Protein AF-A0A933RE25-F1 (afdb_monomer)

pLDDT: mean 85.26, std 15.25, range [35.28, 97.94]

Mean predicted aligned error: 6.4 Å

Radius of gyration: 16.5 Å; Cα contacts (8 Å, |Δi|>4): 487; chains: 1; bounding box: 39×45×45 Å

Sequence (198 aa):
MFDWSRFFDDVRELGPPILESGVVPGPPAGPFERHRAYPLAVDRDGPRAAVLFAALDANPDLARGWWSVAVRFTREDGRWRDGDEEDGFTTQRPFERPAVPENSRHTWVDWHTNGGFGDYGTDEPRYRHMVFGIATAGTERLVVTDETGRERDLAITPWCGAYVATVEGAFSRLTGHGPDGRLLGSFVCLDGAHEPRG

Foldseek 3Di:
DADQVLQVVQCQVPVFVCAVVVAFDAQDDDDDDANHWHWQHWADDPQKIKTKTWGACRPVVVPGAIKIKMWMWGQDPNTTDTDDIDIDDADNCQQAAAQAADCDPAGFFNDWDWDWDFDPDDDDAGIWTKIKGATHPFFDWKWKAAPVRDIDTWDQRVGRRITIDTHTHQKMKIWTAGPVRDTSDMDMHGNDDPPPPD

Solvent-accessible surface area (backbone atoms only — not comparable to full-atom values): 10943 Å² total; per-residue (Å²): 136,57,48,60,66,57,22,50,52,40,44,68,66,50,44,44,62,31,62,73,70,67,50,62,72,73,78,80,75,75,87,86,56,66,37,41,57,42,70,45,16,43,31,78,58,88,57,37,27,28,40,26,21,40,25,43,36,58,52,54,91,83,49,72,49,40,23,34,41,34,36,33,30,40,56,53,97,90,38,68,39,83,63,62,71,40,72,46,86,47,57,94,51,74,69,46,43,38,79,58,45,83,75,37,96,43,83,46,32,23,41,73,53,78,36,66,63,75,69,89,65,93,83,67,90,55,31,44,39,30,44,35,36,30,29,15,72,64,38,67,44,41,36,39,29,35,63,88,65,55,72,43,79,50,52,60,30,85,67,24,20,16,29,29,38,68,38,62,40,60,29,37,31,46,34,36,19,27,85,88,64,46,81,72,50,72,49,75,50,61,63,75,74,76,74,79,84,123

Nearest PDB structures (foldseek):
  2jq5-assembly1_A  TM=6.820E-01  e=2.653E-01  Rhodopseudomonas palustris
  8uso-assembly1_B  TM=5.516E-01  e=4.064E-01  Homo sapiens
  5l5c-assembly1_A-2  TM=3.607E-01  e=2.798E-01  Mus musculus
  6m1u-assembly1_A  TM=5.663E-01  e=2.013E+00  Homo sapiens
  6qlf-assembly1_P  TM=2.750E-01  e=1.246E+00  Saccharomyces cerevisiae

Secondary structure (DSSP, 8-state):
---HHHHHHHHHHHHHHHHHHT-PPSPPPSPP-TT--EEEEEEEETTEEEEEEEEETSSTTT--SEEEEEEEEEEETTEEEEEEEEEEE--S-TTS--SS-SS-SSSSEEEEEEEEE----SSS---EEEEEEEE-TT--EEEEEETT--EEEPPPPTTT-EEEEEEESSEEEEEEE-TTS-EEEEEEEEPPP-----

Structure (mmCIF, N/CA/C/O backbone):
data_AF-A0A933RE25-F1
#
_entry.id   AF-A0A933RE25-F1
#
loop_
_atom_site.group_PDB
_atom_site.id
_atom_site.type_symbol
_atom_site.label_atom_id
_atom_site.label_alt_id
_atom_site.label_comp_id
_atom_site.label_asym_id
_atom_site.label_entity_id
_atom_site.label_seq_id
_atom_site.pdbx_PDB_ins_code
_atom_site.Cartn_x
_atom_site.Cartn_y
_atom_site.Cartn_z
_atom_site.occupancy
_atom_site.B_iso_or_equiv
_atom_site.auth_seq_id
_atom_site.auth_comp_id
_atom_site.auth_asym_id
_atom_site.auth_atom_id
_atom_site.pdbx_PDB_model_num
ATOM 1 N N . MET A 1 1 ? 18.789 7.962 -14.809 1.00 87.25 1 MET A N 1
ATOM 2 C CA . MET A 1 1 ? 17.719 8.732 -14.151 1.00 87.25 1 MET A CA 1
ATOM 3 C C . MET A 1 1 ? 16.424 7.953 -14.286 1.00 87.25 1 MET A C 1
ATOM 5 O O . MET A 1 1 ? 16.253 7.305 -15.314 1.00 87.25 1 MET A O 1
ATOM 9 N N . PHE A 1 2 ? 15.589 7.928 -13.252 1.00 92.94 2 PHE A N 1
ATOM 10 C CA . PHE A 1 2 ? 14.258 7.335 -13.334 1.00 92.94 2 PHE A CA 1
ATOM 11 C C . PHE A 1 2 ? 13.280 8.355 -13.927 1.00 92.94 2 PHE A C 1
ATOM 13 O O . PHE A 1 2 ? 13.301 9.517 -13.532 1.00 92.94 2 PHE A O 1
ATOM 20 N N . ASP A 1 3 ? 12.483 7.943 -14.910 1.00 96.06 3 ASP A N 1
ATOM 21 C CA . ASP A 1 3 ? 11.436 8.770 -15.503 1.00 96.06 3 ASP A CA 1
ATOM 22 C C . ASP A 1 3 ? 10.161 8.689 -14.656 1.00 96.06 3 ASP A C 1
ATOM 24 O O . ASP A 1 3 ? 9.371 7.749 -14.765 1.00 96.06 3 ASP A O 1
ATOM 28 N N . TRP A 1 4 ? 9.990 9.686 -13.789 1.00 94.69 4 TRP A N 1
ATOM 29 C CA . TRP A 1 4 ? 8.810 9.822 -12.941 1.00 94.69 4 TRP A CA 1
ATOM 30 C C . TRP A 1 4 ? 7.544 10.155 -13.731 1.00 94.69 4 TRP A C 1
ATOM 32 O O . TRP A 1 4 ? 6.463 9.752 -13.318 1.00 94.69 4 TRP A O 1
ATOM 42 N N . SER A 1 5 ? 7.652 10.826 -14.884 1.00 96.50 5 SER A N 1
ATOM 43 C CA . SER A 1 5 ? 6.476 11.144 -15.700 1.00 96.50 5 SER A CA 1
ATOM 44 C C . SER A 1 5 ? 5.811 9.863 -16.186 1.00 96.50 5 SER A C 1
ATOM 46 O O . SER A 1 5 ? 4.612 9.684 -15.994 1.00 96.50 5 SER A O 1
ATOM 48 N N . ARG A 1 6 ? 6.604 8.936 -16.735 1.00 97.00 6 ARG A N 1
ATOM 49 C CA . ARG A 1 6 ? 6.102 7.639 -17.208 1.00 97.00 6 ARG A CA 1
ATOM 50 C C . ARG A 1 6 ? 5.521 6.787 -16.077 1.00 97.00 6 ARG A C 1
ATOM 52 O O . ARG A 1 6 ? 4.521 6.107 -16.286 1.00 97.00 6 ARG A O 1
ATOM 59 N N . PHE A 1 7 ? 6.118 6.842 -14.887 1.00 97.06 7 PHE A N 1
ATOM 60 C CA . PHE A 1 7 ? 5.572 6.176 -13.706 1.00 97.06 7 PHE A CA 1
ATOM 61 C C . PHE A 1 7 ? 4.204 6.759 -13.320 1.00 97.06 7 PHE A C 1
ATOM 63 O O . PHE A 1 7 ? 3.256 6.007 -13.111 1.00 97.06 7 PHE A O 1
ATOM 70 N N . PHE A 1 8 ? 4.071 8.087 -13.269 1.00 97.19 8 PHE A N 1
ATOM 71 C CA . PHE A 1 8 ? 2.808 8.732 -12.907 1.00 97.19 8 PHE A CA 1
ATOM 72 C C . PHE A 1 8 ? 1.719 8.586 -13.976 1.00 97.19 8 PHE A C 1
ATOM 74 O O . PHE A 1 8 ? 0.539 8.559 -13.630 1.00 97.19 8 PHE A O 1
ATOM 81 N N . ASP A 1 9 ? 2.079 8.435 -15.250 1.00 97.94 9 ASP A N 1
ATOM 82 C CA . ASP A 1 9 ? 1.116 8.064 -16.290 1.00 97.94 9 ASP A CA 1
ATOM 83 C C . ASP A 1 9 ? 0.483 6.694 -15.987 1.00 97.94 9 ASP A C 1
ATOM 85 O O . ASP A 1 9 ? -0.743 6.573 -16.011 1.00 97.94 9 ASP A O 1
ATOM 89 N N . ASP A 1 10 ? 1.285 5.703 -15.576 1.00 97.69 10 ASP A N 1
ATOM 90 C CA . ASP A 1 10 ? 0.767 4.402 -15.130 1.00 97.69 10 ASP A CA 1
ATOM 91 C C . ASP A 1 10 ? -0.090 4.527 -13.864 1.00 97.69 10 ASP A C 1
ATOM 93 O O . ASP A 1 10 ? -1.141 3.898 -13.766 1.00 97.69 10 ASP A O 1
ATOM 97 N N . VAL A 1 11 ? 0.319 5.344 -12.887 1.00 97.75 11 VAL A N 1
ATOM 98 C CA . VAL A 1 11 ? -0.462 5.580 -11.657 1.00 97.75 11 VAL A CA 1
ATOM 99 C C . VAL A 1 11 ? -1.845 6.144 -11.981 1.00 97.75 11 VAL A C 1
ATOM 101 O O . VAL A 1 11 ? -2.842 5.688 -11.419 1.00 97.75 11 VAL A O 1
ATOM 104 N N . ARG A 1 12 ? -1.932 7.104 -12.907 1.00 97.50 12 ARG A N 1
ATOM 105 C CA . ARG A 1 12 ? -3.203 7.714 -13.329 1.00 97.50 12 ARG A CA 1
ATOM 106 C C . ARG A 1 12 ? -4.077 6.761 -14.129 1.00 97.50 12 ARG A C 1
ATOM 108 O O . ARG A 1 12 ? -5.300 6.841 -14.031 1.00 97.50 12 ARG A O 1
ATOM 115 N N . GLU A 1 13 ? -3.470 5.870 -14.903 1.00 97.25 13 GLU A N 1
ATOM 116 C CA . GLU A 1 13 ? -4.186 4.840 -15.653 1.00 97.25 13 GLU A CA 1
ATOM 117 C C . GLU A 1 13 ? -4.712 3.725 -14.731 1.00 97.25 13 GLU A C 1
ATOM 119 O O . GLU A 1 13 ? -5.877 3.333 -14.820 1.00 97.25 13 GLU A O 1
ATOM 124 N N . LEU A 1 14 ? -3.871 3.229 -13.820 1.00 97.31 14 LEU A N 1
ATOM 125 C CA . LEU A 1 14 ? -4.129 2.036 -13.006 1.00 97.31 14 LEU A CA 1
ATOM 126 C C . LEU A 1 14 ? -4.826 2.340 -11.675 1.00 97.31 14 LEU A C 1
ATOM 128 O O . LEU A 1 14 ? -5.607 1.520 -11.191 1.00 97.31 14 LEU A O 1
ATOM 132 N N . GLY A 1 15 ? -4.558 3.494 -11.065 1.00 97.31 15 GLY A N 1
ATOM 133 C CA . GLY A 1 15 ? -5.062 3.862 -9.740 1.00 97.31 15 GLY A CA 1
ATOM 134 C C . GLY A 1 15 ? -6.591 3.870 -9.656 1.00 97.31 15 GLY A C 1
ATOM 135 O O . GLY A 1 15 ? -7.150 3.105 -8.869 1.00 97.31 15 GLY A O 1
ATOM 136 N N . PRO A 1 16 ? -7.303 4.662 -10.480 1.00 97.38 16 PRO A N 1
ATOM 137 C CA . PRO A 1 16 ? -8.762 4.737 -10.436 1.00 97.38 16 PRO A CA 1
ATOM 138 C C . PRO A 1 16 ? -9.494 3.384 -10.542 1.00 97.38 16 PRO A C 1
ATOM 140 O O . PRO A 1 16 ? -10.347 3.130 -9.691 1.00 97.38 16 PRO A O 1
ATOM 143 N N . PRO A 1 17 ? -9.202 2.474 -11.496 1.00 97.50 17 PRO A N 1
ATOM 144 C CA . PRO A 1 17 ? -9.892 1.180 -11.549 1.00 97.50 17 PRO A CA 1
ATOM 145 C C . PRO A 1 17 ? -9.575 0.265 -10.351 1.00 97.50 17 PRO A C 1
ATOM 147 O O . PRO A 1 17 ? -10.455 -0.468 -9.884 1.00 97.50 17 PRO A O 1
ATOM 150 N N . ILE A 1 18 ? -8.355 0.323 -9.807 1.00 97.75 18 ILE A N 1
ATOM 151 C CA . ILE A 1 18 ? -7.986 -0.394 -8.574 1.00 97.75 18 ILE A CA 1
ATOM 152 C C . ILE A 1 18 ? -8.782 0.149 -7.387 1.00 97.75 18 ILE A C 1
ATOM 154 O O . ILE A 1 18 ? -9.312 -0.621 -6.589 1.00 97.75 18 ILE A O 1
ATOM 158 N N . LEU A 1 19 ? -8.935 1.468 -7.301 1.00 97.25 19 LEU A N 1
ATOM 159 C CA . LEU A 1 19 ? -9.721 2.124 -6.264 1.00 97.25 19 LEU A CA 1
ATOM 160 C C . LEU A 1 19 ? -11.212 1.827 -6.390 1.00 97.25 19 LEU A C 1
ATOM 162 O O . LEU A 1 19 ? -11.865 1.574 -5.385 1.00 97.25 19 LEU A O 1
ATOM 166 N N . GLU A 1 20 ? -11.783 1.796 -7.589 1.00 96.56 20 GLU A N 1
ATOM 167 C CA . GLU A 1 20 ? -13.197 1.437 -7.743 1.00 96.56 20 GLU A CA 1
ATOM 168 C C . GLU A 1 20 ? -13.452 -0.025 -7.340 1.00 96.56 20 GLU A C 1
ATOM 170 O O . GLU A 1 20 ? -14.373 -0.310 -6.569 1.00 96.56 20 GLU A O 1
ATOM 175 N N . SER A 1 21 ? -12.590 -0.952 -7.769 1.00 95.38 21 SER A N 1
ATOM 176 C CA . SER A 1 21 ? -12.725 -2.376 -7.430 1.00 95.38 21 SER A CA 1
ATOM 177 C C . SER A 1 21 ? -12.345 -2.707 -5.982 1.00 95.38 21 SER A C 1
ATOM 179 O O . SER A 1 21 ? -12.897 -3.641 -5.403 1.00 95.38 21 SER A O 1
ATOM 181 N N . GLY A 1 22 ? -11.428 -1.947 -5.379 1.00 94.56 22 GLY A N 1
ATOM 182 C CA . GLY A 1 22 ? -10.799 -2.281 -4.100 1.00 94.56 22 GLY A CA 1
ATOM 183 C C . GLY A 1 22 ? -9.899 -3.516 -4.173 1.00 94.56 22 GLY A C 1
ATOM 184 O O . GLY A 1 22 ? -9.644 -4.136 -3.143 1.00 94.56 22 GLY A O 1
ATOM 185 N N . VAL A 1 23 ? -9.454 -3.904 -5.372 1.00 93.50 23 VAL A N 1
ATOM 186 C CA . VAL A 1 23 ? -8.663 -5.114 -5.607 1.00 93.50 23 VAL A CA 1
ATOM 187 C C . VAL A 1 23 ? -7.437 -4.770 -6.437 1.00 93.50 23 VAL A C 1
ATOM 189 O O . VAL A 1 23 ? -7.531 -4.139 -7.488 1.00 93.50 23 VAL A O 1
ATOM 192 N N . VAL A 1 24 ? -6.278 -5.238 -5.983 1.00 95.81 24 VAL A N 1
ATOM 193 C CA . VAL A 1 24 ? -5.049 -5.199 -6.776 1.00 95.81 24 VAL A CA 1
ATOM 194 C C . VAL A 1 24 ? -5.016 -6.428 -7.686 1.00 95.81 24 VAL A C 1
ATOM 196 O O . VAL A 1 24 ? -5.206 -7.545 -7.188 1.00 95.81 24 VAL A O 1
ATOM 199 N N . PRO A 1 25 ? -4.795 -6.263 -9.005 1.00 88.75 25 PRO A N 1
ATOM 200 C CA . PRO A 1 25 ? -4.658 -7.403 -9.904 1.00 88.75 25 PRO A CA 1
ATOM 201 C C . PRO A 1 25 ? -3.508 -8.311 -9.451 1.00 88.75 25 PRO A C 1
ATOM 203 O O . PRO A 1 25 ? -2.580 -7.857 -8.789 1.00 88.75 25 PRO A O 1
ATOM 206 N N . GLY A 1 26 ? -3.609 -9.607 -9.774 1.00 82.69 26 GLY A N 1
ATOM 207 C CA . GLY A 1 26 ? -2.625 -10.632 -9.397 1.00 82.69 26 GLY A CA 1
ATOM 208 C C . GLY A 1 26 ? -1.176 -10.248 -9.728 1.00 82.69 26 GLY A C 1
ATOM 209 O O . GLY A 1 26 ? -0.955 -9.264 -10.437 1.00 82.69 26 GLY A O 1
ATOM 210 N N . PRO A 1 27 ? -0.179 -11.021 -9.252 1.00 86.75 27 PRO A N 1
ATOM 211 C CA . PRO A 1 27 ? 1.211 -10.622 -9.407 1.00 86.75 27 PRO A CA 1
ATOM 212 C C . PRO A 1 27 ? 1.508 -10.349 -10.890 1.00 86.75 27 PRO A C 1
ATOM 214 O O . PRO A 1 27 ? 1.156 -11.174 -11.744 1.00 86.75 27 PRO A O 1
ATOM 217 N N . PRO A 1 28 ? 2.107 -9.193 -11.220 1.00 89.62 28 PRO A N 1
ATOM 218 C CA . PRO A 1 28 ? 2.402 -8.856 -12.600 1.00 89.62 28 PRO A CA 1
ATOM 219 C C . PRO A 1 28 ? 3.367 -9.888 -13.187 1.00 89.62 28 PRO A C 1
ATOM 221 O O . PRO A 1 28 ? 4.360 -10.266 -12.562 1.00 89.62 28 PRO A O 1
ATOM 224 N N . ALA A 1 29 ? 3.078 -10.347 -14.403 1.00 87.44 29 ALA A N 1
ATOM 225 C CA . ALA A 1 29 ? 3.998 -11.200 -15.139 1.00 87.44 29 ALA A CA 1
ATOM 226 C C . ALA A 1 29 ? 5.140 -10.352 -15.713 1.00 87.44 29 ALA A C 1
ATOM 228 O O . ALA A 1 29 ? 4.911 -9.260 -16.234 1.00 87.44 29 ALA A O 1
ATOM 229 N N . GLY A 1 30 ? 6.368 -10.865 -15.623 1.00 88.06 30 GLY A N 1
ATOM 230 C CA . GLY A 1 30 ? 7.528 -10.230 -16.242 1.00 88.06 30 GLY A CA 1
ATOM 231 C C . GLY A 1 30 ? 7.500 -10.286 -17.782 1.00 88.06 30 GLY A C 1
ATOM 232 O O . GLY A 1 30 ? 6.678 -10.998 -18.366 1.00 88.06 30 GLY A O 1
ATOM 233 N N . PRO A 1 31 ? 8.439 -9.596 -18.455 1.00 92.75 31 PRO A N 1
ATOM 234 C CA . PRO A 1 31 ? 9.577 -8.887 -17.869 1.00 92.75 31 PRO A CA 1
ATOM 235 C C . PRO A 1 31 ? 9.181 -7.577 -17.176 1.00 92.75 31 PRO A C 1
ATOM 237 O O . PRO A 1 31 ? 8.250 -6.893 -17.588 1.00 92.75 31 PRO A O 1
ATOM 240 N N . PHE A 1 32 ? 9.914 -7.230 -16.118 1.00 94.25 32 PHE A N 1
ATOM 241 C CA . PHE A 1 32 ? 9.739 -5.959 -15.424 1.00 94.25 32 PHE A CA 1
ATOM 242 C C . PHE A 1 32 ? 10.610 -4.872 -16.049 1.00 94.25 32 PHE A C 1
ATOM 244 O O . PHE A 1 32 ? 11.776 -5.103 -16.373 1.00 94.25 32 PHE A O 1
ATOM 251 N N . GLU A 1 33 ? 10.052 -3.677 -16.182 1.00 95.19 33 GLU A N 1
ATOM 252 C CA . GLU A 1 33 ? 10.689 -2.524 -16.798 1.00 95.19 33 GLU A CA 1
ATOM 253 C C . GLU A 1 33 ? 10.872 -1.403 -15.776 1.00 95.19 33 GLU A C 1
ATOM 255 O O . GLU A 1 33 ? 10.051 -1.182 -14.882 1.00 95.19 33 GLU A O 1
ATOM 260 N N . ARG A 1 34 ? 11.958 -0.646 -15.939 1.00 94.81 34 ARG A N 1
ATOM 261 C CA . ARG A 1 34 ? 12.144 0.612 -15.213 1.00 94.81 34 ARG A CA 1
ATOM 262 C C . ARG A 1 34 ? 11.085 1.621 -15.656 1.00 94.81 34 ARG A C 1
ATOM 264 O O . ARG A 1 34 ? 10.599 1.558 -16.783 1.00 94.81 34 ARG A O 1
ATOM 271 N N . HIS A 1 35 ? 10.791 2.585 -14.784 1.00 96.31 35 HIS A N 1
ATOM 272 C CA . HIS A 1 35 ? 9.841 3.684 -15.034 1.00 96.31 35 HIS A CA 1
ATOM 273 C C . HIS A 1 35 ? 8.364 3.268 -15.070 1.00 96.31 35 HIS A C 1
ATOM 275 O O . HIS A 1 35 ? 7.518 4.087 -15.407 1.00 96.31 35 HIS A O 1
ATOM 281 N N . ARG A 1 36 ? 8.052 2.008 -14.744 1.00 97.12 36 ARG A N 1
ATOM 282 C CA . ARG A 1 36 ? 6.683 1.488 -14.676 1.00 97.12 36 ARG A CA 1
ATOM 283 C C . ARG A 1 36 ? 6.198 1.396 -13.237 1.00 97.12 36 ARG A C 1
ATOM 285 O O . ARG A 1 36 ? 7.004 1.145 -12.337 1.00 97.12 36 ARG A O 1
ATOM 292 N N . ALA A 1 37 ? 4.892 1.558 -13.049 1.00 96.31 37 ALA A N 1
ATOM 293 C CA . ALA A 1 37 ? 4.230 1.357 -11.765 1.00 96.31 37 ALA A CA 1
ATOM 294 C C . ALA A 1 37 ? 3.576 -0.031 -11.703 1.00 96.31 37 ALA A C 1
ATOM 296 O O . ALA A 1 37 ? 2.747 -0.379 -12.544 1.00 96.31 37 ALA A O 1
ATOM 297 N N . TYR A 1 38 ? 3.925 -0.826 -10.690 1.00 96.75 38 TYR A N 1
ATOM 298 C CA . TYR A 1 38 ? 3.355 -2.158 -10.473 1.00 96.75 38 TYR A CA 1
ATOM 299 C C . TYR A 1 38 ? 2.521 -2.171 -9.191 1.00 96.75 38 TYR A C 1
ATOM 301 O O . TYR A 1 38 ? 3.102 -2.147 -8.109 1.00 96.75 38 TYR A O 1
ATOM 309 N N . PRO A 1 39 ? 1.184 -2.187 -9.260 1.00 96.81 39 PRO A N 1
ATOM 310 C CA . PRO A 1 39 ? 0.352 -2.043 -8.074 1.00 96.81 39 PRO A CA 1
ATOM 311 C C . PRO A 1 39 ? 0.503 -3.250 -7.137 1.00 96.81 39 PRO A C 1
ATOM 313 O O . PRO A 1 39 ? 0.558 -4.399 -7.574 1.00 96.81 39 PRO A O 1
ATOM 316 N N . LEU A 1 40 ? 0.575 -2.969 -5.839 1.00 96.19 40 LEU A N 1
ATOM 317 C CA . LEU A 1 40 ? 0.814 -3.934 -4.768 1.00 96.19 40 LEU A CA 1
ATOM 318 C C . LEU A 1 40 ? -0.314 -3.953 -3.742 1.00 96.19 40 LEU A C 1
ATOM 320 O O . LEU A 1 40 ? -0.724 -5.032 -3.335 1.00 96.19 40 LEU A O 1
ATOM 324 N N . ALA A 1 41 ? -0.816 -2.794 -3.314 1.00 96.56 41 ALA A N 1
ATOM 325 C CA . ALA A 1 41 ? -1.877 -2.692 -2.311 1.00 96.56 41 ALA A CA 1
ATOM 326 C C . ALA A 1 41 ? -2.820 -1.526 -2.608 1.00 96.56 41 ALA A C 1
ATOM 328 O O . ALA A 1 41 ? -2.456 -0.587 -3.313 1.00 96.56 41 ALA A O 1
ATOM 329 N N . VAL A 1 42 ? -4.024 -1.588 -2.047 1.00 96.94 42 VAL A N 1
ATOM 330 C CA . VAL A 1 42 ? -5.037 -0.540 -2.157 1.00 96.94 42 VAL A CA 1
ATOM 331 C C . VAL A 1 42 ? -5.722 -0.342 -0.819 1.00 96.94 42 VAL A C 1
ATOM 333 O O . VAL A 1 42 ? -5.980 -1.301 -0.093 1.00 96.94 42 VAL A O 1
ATOM 336 N N . ASP A 1 43 ? -6.049 0.909 -0.533 1.00 95.44 43 ASP A N 1
ATOM 337 C CA . ASP A 1 43 ? -6.791 1.310 0.642 1.00 95.44 43 ASP A CA 1
ATOM 338 C C . ASP A 1 43 ? -7.811 2.399 0.326 1.00 95.44 43 ASP A C 1
ATOM 340 O O . ASP A 1 43 ? -7.568 3.249 -0.529 1.00 95.44 43 ASP A O 1
ATOM 344 N N . ARG A 1 44 ? -8.949 2.382 1.027 1.00 93.38 44 ARG A N 1
ATOM 345 C CA . ARG A 1 44 ? -10.016 3.380 0.897 1.00 93.38 44 ARG A CA 1
ATOM 346 C C . ARG A 1 44 ? -10.584 3.745 2.257 1.00 93.38 44 ARG A C 1
ATOM 348 O O . ARG A 1 44 ? -11.007 2.867 3.007 1.00 93.38 44 ARG A O 1
ATOM 355 N N . ASP A 1 45 ? -10.703 5.041 2.499 1.00 90.81 45 ASP A N 1
ATOM 356 C CA . ASP A 1 45 ? -11.347 5.614 3.672 1.00 90.81 45 ASP A CA 1
ATOM 357 C C . ASP A 1 45 ? -12.197 6.825 3.254 1.00 90.81 45 ASP A C 1
ATOM 359 O O . ASP A 1 45 ? -11.735 7.962 3.143 1.00 90.81 45 ASP A O 1
ATOM 363 N N . GLY A 1 46 ? -13.462 6.552 2.920 1.00 88.88 46 GLY A N 1
ATOM 364 C CA . GLY A 1 46 ? -14.385 7.565 2.409 1.00 88.88 46 GLY A CA 1
ATOM 365 C C . GLY A 1 46 ? -13.891 8.202 1.095 1.00 88.88 46 GLY A C 1
ATOM 366 O O . GLY A 1 46 ? -13.697 7.479 0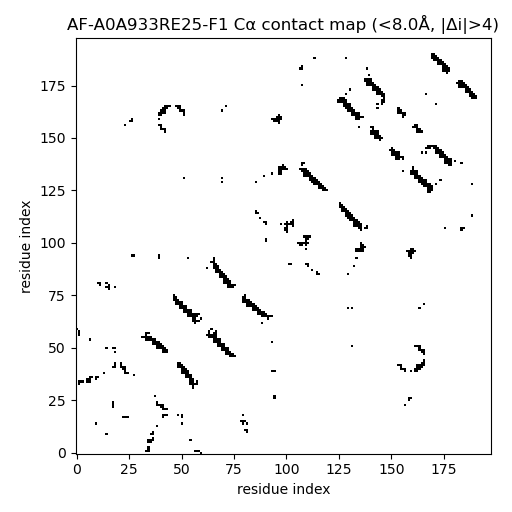.114 1.00 88.88 46 GLY A O 1
ATOM 367 N N . PRO A 1 47 ? -13.736 9.541 1.025 1.00 89.81 47 PRO A N 1
ATOM 368 C CA . PRO A 1 47 ? -13.244 10.236 -0.165 1.00 89.81 47 PRO A CA 1
ATOM 369 C C . PRO A 1 47 ? -11.715 10.207 -0.297 1.00 89.81 47 PRO A C 1
ATOM 371 O O . PRO A 1 47 ? -11.194 10.733 -1.278 1.00 89.81 47 PRO A O 1
ATOM 374 N N . ARG A 1 48 ? -10.992 9.641 0.675 1.00 90.56 48 ARG A N 1
ATOM 375 C CA . ARG A 1 48 ? -9.535 9.498 0.657 1.00 90.56 48 ARG A CA 1
ATOM 376 C C . ARG A 1 48 ? -9.167 8.047 0.403 1.00 90.56 48 ARG A C 1
ATOM 378 O O . ARG A 1 48 ? -9.882 7.123 0.790 1.00 90.56 48 ARG A O 1
ATOM 385 N N . ALA A 1 49 ? -8.043 7.843 -0.256 1.00 93.44 49 ALA A N 1
ATOM 386 C CA . ALA A 1 49 ? -7.558 6.519 -0.575 1.00 93.44 49 ALA A CA 1
ATOM 387 C C . ALA A 1 49 ? -6.052 6.533 -0.817 1.00 93.44 49 ALA A C 1
ATOM 389 O O . ALA A 1 49 ? -5.437 7.596 -0.914 1.00 93.44 49 ALA A O 1
ATOM 390 N N . ALA A 1 50 ? -5.468 5.349 -0.942 1.00 94.44 50 ALA A N 1
ATOM 391 C CA . ALA A 1 50 ? -4.083 5.199 -1.347 1.00 94.44 50 ALA A CA 1
ATOM 392 C C . ALA A 1 50 ? -3.885 3.920 -2.164 1.00 94.44 50 ALA A C 1
ATOM 394 O O . ALA A 1 50 ? -4.581 2.920 -1.968 1.00 94.44 50 ALA A O 1
ATOM 395 N N . VAL A 1 51 ? -2.914 3.952 -3.072 1.00 96.88 51 VAL A N 1
ATOM 396 C CA . VAL A 1 51 ? -2.446 2.773 -3.807 1.00 96.88 51 VAL A CA 1
ATOM 397 C C . VAL A 1 51 ? -0.936 2.685 -3.654 1.00 96.88 51 VAL A C 1
ATOM 399 O O . VAL A 1 51 ? -0.228 3.672 -3.838 1.00 96.88 51 VAL A O 1
ATOM 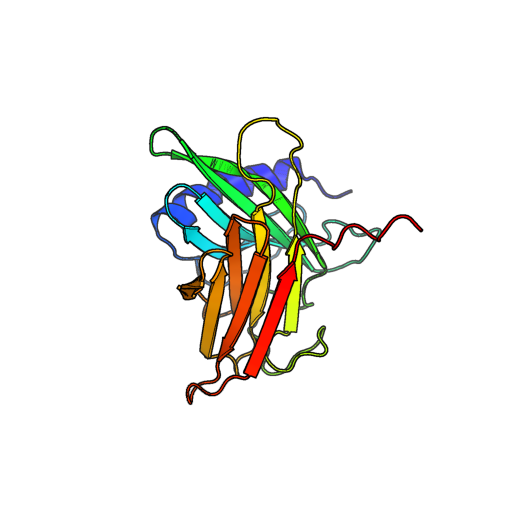402 N N . LEU A 1 52 ? -0.448 1.499 -3.310 1.00 95.88 52 LEU A N 1
ATOM 403 C CA . LEU A 1 52 ? 0.975 1.197 -3.234 1.00 95.88 52 LEU A CA 1
ATOM 404 C C . LEU A 1 52 ? 1.442 0.592 -4.550 1.00 95.88 52 LEU A C 1
ATOM 406 O O . LEU A 1 52 ? 0.830 -0.365 -5.022 1.00 95.88 52 LEU A O 1
ATOM 410 N N . PHE A 1 53 ? 2.557 1.073 -5.084 1.00 95.88 53 PHE A N 1
ATOM 411 C CA . PHE A 1 53 ? 3.191 0.547 -6.287 1.00 95.88 53 PHE A CA 1
ATOM 412 C C . PHE A 1 53 ? 4.635 0.122 -6.007 1.00 95.88 53 PHE A C 1
ATOM 414 O O . PHE A 1 53 ? 5.328 0.750 -5.211 1.00 95.88 53 PHE A O 1
ATOM 421 N N . ALA A 1 54 ? 5.111 -0.915 -6.694 1.00 95.06 54 ALA A N 1
ATOM 422 C CA . ALA A 1 54 ? 6.530 -1.194 -6.856 1.00 95.06 54 ALA A CA 1
ATOM 423 C C . ALA A 1 54 ? 7.069 -0.464 -8.094 1.00 95.06 54 ALA A C 1
ATOM 425 O O . ALA A 1 54 ? 6.405 -0.412 -9.131 1.00 95.06 54 ALA A O 1
ATOM 426 N N . ALA A 1 55 ? 8.299 0.029 -8.002 1.00 95.00 55 ALA A N 1
ATOM 427 C CA . ALA A 1 55 ? 9.042 0.672 -9.076 1.00 95.00 55 ALA A CA 1
ATOM 428 C C . ALA A 1 55 ? 10.491 0.165 -9.083 1.00 95.00 55 ALA A C 1
ATOM 430 O O . ALA A 1 55 ? 11.151 0.130 -8.046 1.00 95.00 55 ALA A O 1
ATOM 431 N N . LEU A 1 56 ? 11.012 -0.235 -10.244 1.00 94.69 56 LEU A N 1
ATOM 432 C CA . LEU A 1 56 ? 12.386 -0.734 -10.357 1.00 94.69 56 LEU A CA 1
ATOM 433 C C . LEU A 1 56 ? 13.386 0.417 -10.546 1.00 94.69 56 LEU A C 1
ATOM 435 O O . LEU A 1 56 ? 13.291 1.173 -11.518 1.00 94.69 56 LEU A O 1
ATOM 439 N N . ASP A 1 57 ? 14.388 0.495 -9.667 1.00 93.44 57 ASP A N 1
ATOM 440 C CA . ASP A 1 57 ? 15.462 1.495 -9.663 1.00 93.44 57 ASP A CA 1
ATOM 441 C C . ASP A 1 57 ? 14.927 2.943 -9.698 1.00 93.44 57 ASP A C 1
ATOM 443 O O . ASP A 1 57 ? 15.369 3.737 -10.541 1.00 93.44 57 ASP A O 1
ATOM 447 N N . ALA A 1 58 ? 13.972 3.274 -8.813 1.00 91.62 58 ALA A N 1
ATOM 448 C CA . ALA A 1 58 ? 13.397 4.622 -8.696 1.00 91.62 58 ALA A CA 1
ATOM 449 C C . ALA A 1 58 ? 14.441 5.654 -8.242 1.00 91.62 58 ALA A C 1
ATOM 451 O O . ALA A 1 58 ? 14.662 6.653 -8.924 1.00 91.62 58 ALA A O 1
ATOM 452 N N . ASN A 1 59 ? 15.186 5.343 -7.175 1.00 89.38 59 ASN A N 1
ATO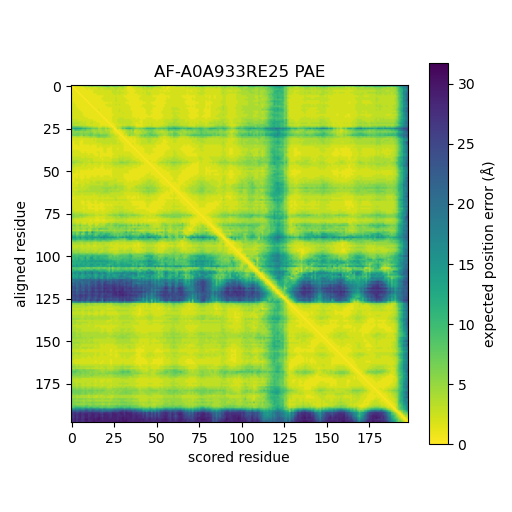M 453 C CA . ASN A 1 59 ? 16.274 6.184 -6.665 1.00 89.38 59 ASN A CA 1
ATOM 454 C C . ASN A 1 59 ? 17.608 5.407 -6.631 1.00 89.38 59 ASN A C 1
ATOM 456 O O . ASN A 1 59 ? 18.120 5.080 -5.559 1.00 89.38 59 ASN A O 1
ATOM 460 N N . PRO A 1 60 ? 18.206 5.096 -7.799 1.00 88.31 60 PRO A N 1
ATOM 461 C CA . PRO A 1 60 ? 19.359 4.196 -7.902 1.00 88.31 60 PRO A CA 1
ATOM 462 C C . PRO A 1 60 ? 20.647 4.757 -7.283 1.00 88.31 60 PRO A C 1
ATOM 464 O O . PRO A 1 60 ? 21.580 3.989 -7.050 1.00 88.31 60 PRO A O 1
ATOM 467 N N . ASP A 1 61 ? 20.700 6.069 -7.035 1.00 88.38 61 ASP A N 1
ATOM 468 C CA . ASP A 1 61 ? 21.812 6.738 -6.352 1.00 88.38 61 ASP A CA 1
ATOM 469 C C . ASP A 1 61 ? 21.760 6.528 -4.827 1.00 88.38 61 ASP A C 1
ATOM 471 O O . ASP A 1 61 ? 22.796 6.575 -4.168 1.00 88.38 61 ASP A O 1
ATOM 475 N N . LEU A 1 62 ? 20.569 6.256 -4.276 1.00 85.62 62 LEU A N 1
ATOM 476 C CA . LEU A 1 62 ? 20.377 5.874 -2.874 1.00 85.62 62 LEU A CA 1
ATOM 477 C C . LEU A 1 62 ? 20.508 4.359 -2.707 1.00 85.62 62 LEU A C 1
ATOM 479 O O . LEU A 1 62 ? 21.292 3.884 -1.888 1.00 85.62 62 LEU A O 1
ATOM 483 N N . ALA A 1 63 ? 19.749 3.598 -3.499 1.00 86.62 63 ALA A N 1
ATOM 484 C CA . ALA A 1 63 ? 19.799 2.143 -3.519 1.00 86.62 63 ALA A CA 1
ATOM 485 C C . ALA A 1 63 ? 19.204 1.581 -4.819 1.00 86.62 63 ALA A C 1
ATOM 487 O O . ALA A 1 63 ? 18.198 2.064 -5.344 1.00 86.62 63 ALA A O 1
ATOM 488 N N . ARG A 1 64 ? 19.824 0.517 -5.332 1.00 90.12 64 ARG A N 1
ATOM 489 C CA . ARG A 1 64 ? 19.334 -0.225 -6.501 1.00 90.12 64 ARG A CA 1
ATOM 490 C C . ARG A 1 64 ? 18.339 -1.306 -6.093 1.00 90.12 64 ARG A C 1
ATOM 492 O O . ARG A 1 64 ? 18.394 -1.813 -4.976 1.00 90.12 64 ARG A O 1
ATOM 499 N N . GLY A 1 65 ? 17.501 -1.706 -7.038 1.00 91.75 65 GLY A N 1
ATOM 500 C CA . GLY A 1 65 ? 16.476 -2.723 -6.864 1.00 91.75 65 GLY A CA 1
ATOM 501 C C . GLY A 1 65 ? 15.087 -2.108 -6.792 1.00 91.75 65 GLY A C 1
ATOM 502 O O . GLY A 1 65 ? 14.801 -1.093 -7.426 1.00 91.75 65 GLY A O 1
ATOM 503 N N . TRP A 1 66 ? 14.204 -2.760 -6.054 1.00 92.25 66 TRP A N 1
ATOM 504 C CA . TRP A 1 66 ? 12.815 -2.350 -5.966 1.00 92.25 66 TRP A CA 1
ATOM 505 C C . TRP A 1 66 ? 12.627 -1.207 -4.974 1.00 92.25 66 TRP A C 1
ATOM 507 O O . TRP A 1 66 ? 13.192 -1.193 -3.882 1.00 92.25 66 TRP A O 1
ATOM 517 N N . TRP A 1 67 ? 11.764 -0.277 -5.358 1.00 91.50 67 TRP A N 1
ATOM 518 C CA . TRP A 1 67 ? 11.247 0.800 -4.529 1.00 91.50 67 TRP A CA 1
ATOM 519 C C . TRP A 1 67 ? 9.741 0.654 -4.399 1.00 91.50 67 TRP A C 1
ATOM 521 O O . TRP A 1 67 ? 9.073 0.196 -5.324 1.00 91.50 67 TRP A O 1
ATOM 531 N N . SER A 1 68 ? 9.215 1.034 -3.248 1.00 90.44 68 SER A N 1
ATOM 532 C CA . SER A 1 68 ? 7.782 1.164 -3.022 1.00 90.44 68 SER A CA 1
ATOM 533 C C . SER A 1 68 ? 7.414 2.634 -3.051 1.00 90.44 68 SER A C 1
ATOM 535 O O . SER A 1 68 ? 8.054 3.427 -2.366 1.00 90.44 68 SER A O 1
ATOM 537 N N . VAL A 1 69 ? 6.382 2.972 -3.809 1.00 93.00 69 VAL A N 1
ATOM 538 C CA . VAL A 1 69 ? 5.856 4.328 -3.942 1.00 93.00 69 VAL A CA 1
ATOM 539 C C . VAL A 1 69 ? 4.363 4.248 -3.686 1.00 93.00 69 VAL A C 1
ATOM 541 O O . VAL A 1 69 ? 3.628 3.603 -4.436 1.00 93.00 69 VAL A O 1
ATOM 544 N N . ALA A 1 70 ? 3.918 4.842 -2.593 1.00 93.25 70 ALA A N 1
ATOM 545 C CA . ALA A 1 70 ? 2.520 4.906 -2.230 1.00 93.25 70 ALA A CA 1
ATOM 546 C C . ALA A 1 70 ? 1.971 6.281 -2.608 1.00 93.25 70 ALA A C 1
ATOM 548 O O . ALA A 1 70 ? 2.573 7.302 -2.300 1.00 93.25 70 ALA A O 1
ATOM 549 N N . VAL A 1 71 ? 0.843 6.300 -3.310 1.00 94.00 71 VAL A N 1
ATOM 550 C CA . VAL A 1 71 ? 0.244 7.525 -3.851 1.00 94.00 71 VAL A CA 1
ATOM 551 C C . VAL A 1 71 ? -1.132 7.709 -3.231 1.00 94.00 71 VAL A C 1
ATOM 553 O O . VAL A 1 71 ? -1.948 6.777 -3.263 1.00 94.00 71 VAL A O 1
ATOM 556 N N . ARG A 1 72 ? -1.403 8.890 -2.660 1.00 92.44 72 ARG A N 1
ATOM 557 C CA . ARG A 1 72 ? -2.736 9.246 -2.158 1.00 92.44 72 ARG A CA 1
ATOM 558 C C . ARG A 1 72 ? -3.660 9.556 -3.322 1.00 92.44 72 ARG A C 1
ATOM 560 O O . ARG A 1 72 ? -3.252 10.081 -4.353 1.00 92.44 72 ARG A O 1
ATOM 567 N N . PHE A 1 73 ? -4.937 9.276 -3.120 1.00 93.44 73 PHE A N 1
ATOM 568 C CA . PHE A 1 73 ? -5.992 9.658 -4.039 1.00 93.44 73 PHE A CA 1
ATOM 569 C C . PHE A 1 73 ? -7.128 10.340 -3.289 1.00 93.44 73 PHE A C 1
ATOM 571 O O . PHE A 1 73 ? -7.460 9.978 -2.157 1.00 93.44 73 PHE A O 1
ATOM 578 N N . THR A 1 74 ? -7.753 11.309 -3.950 1.00 93.25 74 THR A N 1
ATOM 579 C CA . THR A 1 74 ? -8.972 11.965 -3.468 1.00 93.25 74 THR A CA 1
ATOM 580 C C . THR A 1 74 ? -10.093 11.775 -4.479 1.00 93.25 74 THR A C 1
ATOM 582 O O . THR A 1 74 ? -9.864 11.820 -5.690 1.00 93.25 74 THR A O 1
ATOM 585 N N . ARG A 1 75 ? -11.311 11.526 -3.992 1.00 92.75 75 ARG A N 1
ATOM 586 C CA . ARG A 1 75 ? -12.502 11.448 -4.835 1.00 92.75 75 ARG A CA 1
ATOM 587 C C . ARG A 1 75 ? -13.099 12.837 -5.029 1.00 92.75 75 ARG A C 1
ATOM 589 O O . ARG A 1 75 ? -13.659 13.407 -4.098 1.00 92.75 75 ARG A O 1
ATOM 596 N N . GLU A 1 76 ? -13.036 13.333 -6.255 1.00 92.88 76 GLU A N 1
ATOM 597 C CA . GLU A 1 76 ? -13.543 14.639 -6.677 1.00 92.88 76 GLU A CA 1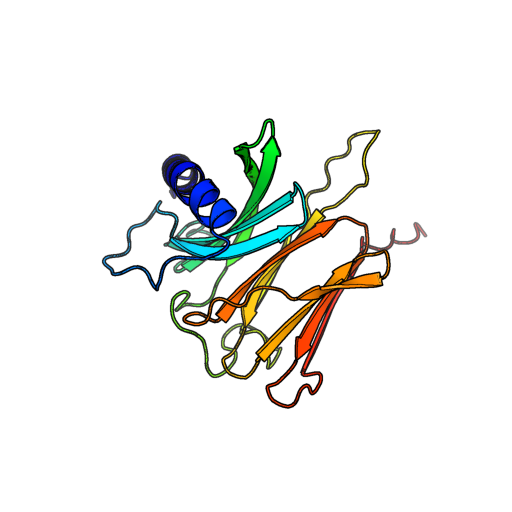
ATOM 598 C C . GLU A 1 76 ? -14.533 14.442 -7.826 1.00 92.88 76 GLU A C 1
ATOM 600 O O . GLU A 1 76 ? -14.232 13.753 -8.804 1.00 92.88 76 GLU A O 1
ATOM 605 N N . ASP A 1 77 ? -15.745 14.984 -7.695 1.00 93.31 77 ASP A N 1
ATOM 606 C CA . ASP A 1 77 ? -16.822 14.836 -8.688 1.00 93.31 77 ASP A CA 1
ATOM 607 C C . ASP A 1 77 ? -17.058 13.375 -9.125 1.00 93.31 77 ASP A C 1
ATOM 609 O O . ASP A 1 77 ? -17.277 13.053 -10.296 1.00 93.31 77 ASP A O 1
ATOM 613 N N . GLY A 1 78 ? -16.967 12.455 -8.159 1.00 92.38 78 GLY A N 1
ATOM 614 C CA . GLY A 1 78 ? -17.147 11.018 -8.366 1.00 92.38 78 GLY A CA 1
ATOM 615 C C . GLY A 1 78 ? -15.949 10.292 -8.988 1.00 92.38 78 GLY A C 1
ATOM 616 O O . GLY A 1 78 ? -16.026 9.075 -9.150 1.00 92.38 78 GLY A O 1
ATOM 617 N N . ARG A 1 79 ? -14.843 10.982 -9.288 1.00 95.50 79 ARG A N 1
ATOM 618 C CA . ARG A 1 79 ? -13.632 10.417 -9.904 1.00 95.50 79 ARG A CA 1
ATOM 619 C C . ARG A 1 79 ? -12.446 10.463 -8.949 1.00 95.50 79 ARG A C 1
ATOM 621 O O . ARG A 1 79 ? -12.286 11.422 -8.205 1.00 95.50 79 ARG A O 1
ATOM 628 N N . TRP A 1 80 ? -11.592 9.448 -9.002 1.00 95.38 80 TRP A N 1
ATOM 629 C CA . TRP A 1 80 ? -10.332 9.452 -8.263 1.00 95.38 80 TRP A CA 1
ATOM 630 C C . TRP A 1 80 ? -9.282 10.303 -8.979 1.00 95.38 80 TRP A C 1
ATOM 632 O O . TRP A 1 80 ? -9.099 10.179 -10.192 1.00 95.38 80 TRP A O 1
ATOM 642 N N . ARG A 1 81 ? -8.602 11.157 -8.216 1.00 91.94 81 ARG A N 1
ATOM 643 C CA . ARG A 1 81 ? -7.464 11.976 -8.643 1.00 91.94 81 ARG A CA 1
ATOM 644 C C . ARG A 1 81 ? -6.252 11.616 -7.800 1.00 91.94 81 ARG A C 1
ATOM 646 O O . ARG A 1 81 ? -6.396 11.499 -6.583 1.00 91.94 81 ARG A O 1
ATOM 653 N N . ASP A 1 82 ? -5.111 11.405 -8.447 1.00 89.69 82 ASP A N 1
ATOM 654 C CA . ASP A 1 82 ? -3.821 11.260 -7.778 1.00 89.69 82 ASP A CA 1
ATOM 655 C C . ASP A 1 82 ? -3.460 12.562 -7.055 1.00 89.69 82 ASP A C 1
ATOM 657 O O . ASP A 1 82 ? -3.732 13.658 -7.546 1.00 89.69 82 ASP A O 1
ATOM 661 N N . GLY A 1 83 ? -2.903 12.419 -5.858 1.00 85.75 83 GLY A N 1
ATOM 662 C CA . GLY A 1 83 ? -2.384 13.503 -5.040 1.00 85.75 83 GLY A CA 1
ATOM 663 C C . GLY A 1 83 ? -0.884 13.345 -4.838 1.00 85.75 83 GLY A C 1
ATOM 664 O O . GLY A 1 83 ? -0.144 13.071 -5.777 1.00 85.75 83 GLY A O 1
ATOM 665 N N . ASP A 1 84 ? -0.458 13.525 -3.598 1.00 82.69 84 ASP A N 1
ATOM 666 C CA . ASP A 1 84 ? 0.928 13.377 -3.181 1.00 82.69 84 ASP A CA 1
ATOM 667 C C . ASP A 1 84 ? 1.341 11.910 -2.986 1.00 82.69 84 ASP A C 1
ATOM 669 O O . ASP A 1 84 ? 0.519 10.996 -2.831 1.00 82.69 84 ASP A O 1
ATOM 673 N N . GLU A 1 85 ? 2.650 11.696 -3.001 1.00 87.00 85 GLU A N 1
ATOM 674 C CA . GLU A 1 85 ? 3.300 10.406 -2.867 1.00 87.00 85 GLU A CA 1
ATOM 675 C C . GLU A 1 85 ? 4.252 10.345 -1.671 1.00 87.00 85 GLU A C 1
ATOM 677 O O . GLU A 1 85 ? 4.759 11.350 -1.178 1.00 87.00 85 GLU A O 1
ATOM 682 N N . GLU A 1 86 ? 4.511 9.124 -1.224 1.00 84.75 86 GLU A N 1
ATOM 683 C CA . GLU A 1 86 ? 5.559 8.788 -0.272 1.00 84.75 86 GLU A CA 1
ATOM 684 C C . GLU A 1 86 ? 6.298 7.571 -0.821 1.00 84.75 86 GLU A C 1
ATOM 686 O O . GLU A 1 86 ? 5.674 6.609 -1.284 1.00 84.75 86 GLU A O 1
ATOM 691 N N . ASP A 1 87 ? 7.625 7.583 -0.771 1.00 81.25 87 ASP A N 1
ATOM 692 C CA . ASP A 1 87 ? 8.442 6.476 -1.244 1.00 81.25 87 ASP A CA 1
ATOM 693 C C . ASP A 1 87 ? 9.371 5.925 -0.164 1.00 81.25 87 ASP A C 1
ATOM 695 O O . ASP A 1 87 ? 9.654 6.522 0.875 1.00 81.25 87 ASP A O 1
ATOM 699 N N . GLY A 1 88 ? 9.821 4.701 -0.393 1.00 76.31 88 GLY A N 1
ATOM 700 C CA . GLY A 1 88 ? 10.780 4.050 0.472 1.00 76.31 88 GLY A CA 1
ATOM 701 C C . GLY A 1 88 ? 11.429 2.867 -0.216 1.00 76.31 88 GLY A C 1
ATOM 702 O O . GLY A 1 88 ? 10.895 2.293 -1.172 1.00 76.31 88 GLY A O 1
ATOM 703 N N . PHE A 1 89 ? 12.611 2.508 0.272 1.00 72.75 89 PHE A N 1
ATOM 704 C CA . PHE A 1 89 ? 13.299 1.318 -0.202 1.00 72.75 89 PHE A CA 1
ATOM 705 C C . PHE A 1 89 ? 12.498 0.075 0.194 1.00 72.75 89 PHE A C 1
ATOM 707 O O . PHE A 1 89 ? 12.157 -0.069 1.366 1.00 72.75 89 PHE A O 1
ATOM 714 N N . THR A 1 90 ? 12.186 -0.807 -0.758 1.00 67.31 90 THR A N 1
ATOM 715 C CA . THR A 1 90 ? 11.356 -1.992 -0.489 1.00 67.31 90 THR A CA 1
ATOM 716 C C . THR A 1 90 ? 12.181 -3.281 -0.487 1.00 67.31 90 THR A C 1
ATOM 718 O O . THR A 1 90 ? 13.397 -3.276 -0.680 1.00 67.31 90 THR A O 1
ATOM 721 N N . THR A 1 91 ? 11.515 -4.406 -0.231 1.00 71.88 91 THR A N 1
ATOM 722 C CA . THR A 1 91 ? 12.118 -5.742 -0.279 1.00 71.88 91 THR A CA 1
ATOM 723 C C . THR A 1 91 ? 12.660 -6.072 -1.675 1.00 71.88 91 THR A C 1
ATOM 725 O O . THR A 1 91 ? 12.182 -5.567 -2.690 1.00 71.88 91 THR A O 1
ATOM 728 N N . GLN A 1 92 ? 13.633 -6.982 -1.759 1.00 82.19 92 GLN A N 1
ATOM 729 C CA . GLN A 1 92 ? 14.179 -7.442 -3.043 1.00 82.19 92 GLN A CA 1
ATOM 730 C C . GLN A 1 92 ? 13.139 -8.192 -3.896 1.00 82.19 92 GLN A C 1
ATOM 732 O O . GLN A 1 92 ? 13.368 -8.416 -5.086 1.00 82.19 92 GLN A O 1
ATOM 737 N N . ARG A 1 93 ? 12.009 -8.598 -3.301 1.00 87.44 93 ARG A N 1
ATOM 738 C CA . ARG A 1 93 ? 10.985 -9.445 -3.927 1.00 87.44 93 ARG A CA 1
ATOM 739 C C . ARG A 1 93 ? 9.570 -8.920 -3.639 1.00 87.44 93 ARG A C 1
ATOM 741 O O . ARG A 1 93 ? 8.809 -9.575 -2.936 1.00 87.44 93 ARG A O 1
ATOM 748 N N . PRO A 1 94 ? 9.172 -7.755 -4.187 1.00 88.25 94 PRO A N 1
ATOM 749 C CA . PRO A 1 94 ? 7.895 -7.108 -3.849 1.00 88.25 94 PRO A CA 1
ATOM 750 C C . PRO A 1 94 ? 6.657 -7.895 -4.304 1.00 88.25 94 PRO A C 1
ATOM 752 O O . PRO A 1 94 ? 5.542 -7.583 -3.894 1.00 88.25 94 PRO A O 1
ATOM 755 N N . PHE A 1 95 ? 6.839 -8.910 -5.154 1.00 93.06 95 PHE A N 1
ATOM 756 C CA . PHE A 1 95 ? 5.762 -9.757 -5.668 1.00 93.06 95 PHE A CA 1
ATOM 757 C C . PHE A 1 95 ? 5.674 -11.128 -4.988 1.00 93.06 95 PHE A C 1
ATOM 759 O O . PHE A 1 95 ? 4.877 -11.967 -5.403 1.00 93.06 95 PHE A O 1
ATOM 766 N N . GLU A 1 96 ? 6.470 -11.356 -3.944 1.00 91.56 96 GLU A N 1
ATOM 767 C CA . GLU A 1 96 ? 6.461 -12.579 -3.149 1.00 91.56 96 GLU A CA 1
ATOM 768 C C . GLU A 1 96 ? 6.155 -12.234 -1.698 1.00 91.56 96 GLU A C 1
ATOM 770 O O . GLU A 1 96 ? 6.802 -11.374 -1.104 1.00 91.56 96 GLU A O 1
ATOM 775 N N . ARG A 1 97 ? 5.183 -12.924 -1.098 1.00 91.50 97 ARG A N 1
ATOM 776 C CA . ARG A 1 97 ? 4.910 -12.755 0.326 1.00 91.50 97 ARG A CA 1
ATOM 777 C C . ARG A 1 97 ? 6.018 -13.419 1.153 1.00 91.50 97 ARG A C 1
ATOM 779 O O . ARG A 1 97 ? 6.175 -14.641 1.070 1.00 91.50 97 ARG A O 1
ATOM 786 N N . PRO A 1 98 ? 6.760 -12.669 1.984 1.00 88.44 98 PRO A N 1
ATOM 787 C CA . PRO A 1 98 ? 7.880 -13.230 2.721 1.00 88.44 98 PRO A CA 1
ATOM 788 C C . PRO A 1 98 ? 7.393 -14.130 3.864 1.00 88.44 98 PRO A C 1
ATOM 790 O O . PRO A 1 98 ? 6.467 -13.791 4.605 1.00 88.44 98 PRO A O 1
ATOM 793 N N . ALA A 1 99 ? 8.038 -15.285 4.040 1.00 88.12 99 ALA A N 1
ATOM 794 C CA . ALA A 1 99 ? 7.770 -16.178 5.171 1.00 88.12 99 ALA A CA 1
ATOM 795 C C . ALA A 1 99 ? 8.379 -15.656 6.485 1.00 88.12 99 ALA A C 1
ATOM 797 O O . ALA A 1 99 ? 7.838 -15.899 7.562 1.00 88.12 99 ALA A O 1
ATOM 798 N N . VAL A 1 100 ? 9.494 -14.927 6.387 1.00 82.62 100 VAL A N 1
ATOM 799 C CA . VAL A 1 100 ? 10.221 -14.297 7.496 1.00 82.62 100 VAL A CA 1
ATOM 800 C C . VAL A 1 100 ? 10.612 -12.869 7.098 1.00 82.62 100 VAL A C 1
ATOM 802 O O . VAL A 1 100 ? 10.796 -12.631 5.908 1.00 82.62 100 VAL A O 1
ATOM 805 N N . PRO A 1 101 ? 10.753 -11.925 8.043 1.00 79.12 101 PRO A N 1
ATOM 806 C CA . PRO A 1 101 ? 11.280 -10.598 7.737 1.00 79.12 101 PRO A CA 1
ATOM 807 C C . PRO A 1 101 ? 12.735 -10.676 7.256 1.00 79.12 101 PRO A C 1
ATOM 809 O O . PRO A 1 101 ? 13.557 -11.392 7.827 1.00 79.12 101 PRO A O 1
ATOM 812 N N . GLU A 1 102 ? 13.046 -9.898 6.237 1.00 72.81 102 GLU A N 1
ATOM 813 C CA . GLU A 1 102 ? 14.336 -9.713 5.578 1.00 72.81 102 GLU A CA 1
ATOM 814 C C . GLU A 1 102 ? 14.933 -8.329 5.883 1.00 72.81 102 GLU A C 1
ATOM 816 O O . GLU A 1 102 ? 16.145 -8.212 6.046 1.00 72.81 102 GLU A O 1
ATOM 821 N N . ASN A 1 103 ? 14.100 -7.287 5.997 1.00 68.62 103 ASN A N 1
ATOM 822 C CA . ASN A 1 103 ? 14.526 -5.880 6.029 1.00 68.62 103 ASN A CA 1
ATOM 823 C C . ASN A 1 103 ? 14.087 -5.122 7.293 1.00 68.62 103 ASN A C 1
ATOM 825 O O . ASN A 1 103 ? 14.351 -3.928 7.442 1.00 68.62 103 ASN A O 1
ATOM 829 N N . SER A 1 104 ? 13.446 -5.810 8.232 1.00 69.56 104 SER A N 1
ATOM 830 C CA . SER A 1 104 ? 12.869 -5.224 9.438 1.00 69.56 104 SER A CA 1
ATOM 831 C C . SER A 1 104 ? 13.255 -6.030 10.667 1.00 69.56 104 SER A C 1
ATOM 833 O O . SER A 1 104 ? 13.415 -7.248 10.633 1.00 69.56 104 SER A O 1
ATOM 835 N N . ARG A 1 105 ? 13.375 -5.333 11.801 1.00 68.12 105 ARG A N 1
ATOM 836 C CA . ARG A 1 105 ? 13.554 -5.969 13.116 1.00 68.12 105 ARG A CA 1
ATOM 837 C C . ARG A 1 105 ? 12.256 -6.575 13.657 1.00 68.12 105 ARG A C 1
ATOM 839 O O . ARG A 1 105 ? 12.283 -7.263 14.675 1.00 68.12 105 ARG A O 1
ATOM 846 N N . HIS A 1 106 ? 11.125 -6.301 13.014 1.00 69.81 106 HIS A N 1
ATOM 847 C CA . HIS A 1 106 ? 9.808 -6.748 13.442 1.00 69.81 106 HIS A CA 1
ATOM 848 C C . HIS A 1 106 ? 9.444 -8.055 12.751 1.00 69.81 106 HIS A C 1
ATOM 850 O O . HIS A 1 106 ? 9.579 -8.190 11.544 1.00 69.81 106 HIS A O 1
ATOM 856 N N . THR A 1 107 ? 8.939 -9.017 13.519 1.00 70.25 107 THR A N 1
ATOM 857 C CA . THR A 1 107 ? 8.665 -10.389 13.058 1.00 70.25 107 THR A CA 1
ATOM 858 C C . THR A 1 107 ? 7.447 -10.523 12.138 1.00 70.25 107 THR A C 1
ATOM 860 O O . THR A 1 107 ? 7.241 -11.575 11.535 1.00 70.25 107 THR A O 1
ATOM 863 N N . TRP A 1 108 ? 6.637 -9.470 12.028 1.00 75.06 108 TRP A N 1
ATOM 864 C CA . TRP A 1 108 ? 5.310 -9.494 11.405 1.00 75.06 108 TRP A CA 1
ATOM 865 C C . TRP A 1 108 ? 5.168 -8.546 10.202 1.00 75.06 108 TRP A C 1
ATOM 867 O O . TRP A 1 108 ? 4.229 -8.681 9.416 1.00 75.06 108 TRP A O 1
ATOM 877 N N . VAL A 1 109 ? 6.135 -7.646 10.000 1.00 75.94 109 VAL A N 1
ATOM 878 C CA . VAL A 1 109 ? 6.282 -6.842 8.778 1.00 75.94 109 VAL A CA 1
ATOM 879 C C . VAL A 1 109 ? 7.732 -6.879 8.333 1.00 75.94 109 VAL A C 1
ATOM 881 O O . VAL A 1 109 ? 8.631 -6.604 9.127 1.00 75.94 109 VAL A O 1
ATOM 884 N N . ASP A 1 110 ? 7.946 -7.226 7.068 1.00 57.56 110 ASP A N 1
ATOM 885 C CA . ASP A 1 110 ? 9.274 -7.247 6.454 1.00 57.56 110 ASP A CA 1
ATOM 886 C C . ASP A 1 110 ? 9.826 -5.830 6.263 1.00 57.56 110 ASP A C 1
ATOM 888 O O . ASP A 1 110 ? 11.013 -5.573 6.434 1.00 57.56 110 ASP A O 1
ATOM 892 N N . TRP A 1 111 ? 8.946 -4.878 5.985 1.00 67.19 111 TRP A N 1
ATOM 893 C CA . TRP A 1 111 ? 9.296 -3.475 5.857 1.00 67.19 111 TRP A CA 1
ATOM 894 C C . TRP A 1 111 ? 8.039 -2.620 6.024 1.00 67.19 111 TRP A C 1
ATOM 896 O O . TRP A 1 111 ? 6.941 -3.063 5.676 1.00 67.19 111 TRP A O 1
ATOM 906 N N . HIS A 1 112 ? 8.208 -1.416 6.566 1.00 64.56 112 HIS A N 1
ATOM 907 C CA . HIS A 1 112 ? 7.183 -0.383 6.576 1.00 64.56 112 HIS A CA 1
ATOM 908 C C . HIS A 1 112 ? 7.831 0.998 6.470 1.00 64.56 112 HIS A C 1
ATOM 910 O O . HIS A 1 112 ? 8.961 1.191 6.925 1.00 64.56 112 HIS A O 1
ATOM 916 N N . THR A 1 113 ? 7.102 1.963 5.925 1.00 65.38 113 THR A N 1
ATOM 917 C CA . THR A 1 113 ? 7.417 3.384 6.076 1.00 65.38 113 THR A CA 1
ATOM 918 C C . THR A 1 113 ? 6.185 4.148 6.529 1.00 65.38 113 THR A C 1
ATOM 920 O O . THR A 1 113 ? 5.047 3.730 6.292 1.00 65.38 113 THR A O 1
ATOM 923 N N . ASN A 1 114 ? 6.456 5.253 7.212 1.00 63.31 114 ASN A N 1
ATOM 924 C CA . ASN A 1 114 ? 5.469 6.182 7.723 1.00 63.31 114 ASN A CA 1
ATOM 925 C C . ASN A 1 114 ? 5.767 7.516 7.041 1.00 63.31 114 ASN A C 1
ATOM 927 O O . ASN A 1 114 ? 6.637 8.262 7.488 1.00 63.31 114 ASN A O 1
ATOM 931 N N . GLY A 1 115 ? 5.112 7.757 5.913 1.00 53.53 115 GLY A N 1
ATOM 932 C CA . GLY A 1 115 ? 5.200 9.024 5.203 1.00 53.53 115 GLY A CA 1
ATOM 933 C C . GLY A 1 115 ? 4.195 10.020 5.775 1.00 53.53 115 GLY A C 1
ATOM 934 O O . GLY A 1 115 ? 3.071 9.643 6.115 1.00 53.53 115 GLY A O 1
ATOM 935 N N . GLY A 1 116 ? 4.580 11.279 5.924 1.00 51.66 116 GLY A N 1
ATOM 936 C CA . GLY A 1 116 ? 3.698 12.337 6.398 1.00 51.66 116 GLY A CA 1
ATOM 937 C C . GLY A 1 116 ? 4.064 13.650 5.728 1.00 51.66 116 GLY A C 1
ATOM 938 O O . GLY A 1 116 ? 5.104 14.227 6.037 1.00 51.66 116 GLY A O 1
ATOM 939 N N . PHE A 1 117 ? 3.187 14.148 4.856 1.00 47.44 117 PHE A N 1
ATOM 940 C CA . PHE A 1 117 ? 3.327 15.483 4.289 1.00 47.44 117 PHE A CA 1
ATOM 941 C C . PHE A 1 117 ? 2.566 16.491 5.155 1.00 47.44 117 PHE A C 1
ATOM 943 O O . PHE A 1 117 ? 1.373 16.329 5.432 1.00 47.44 117 PHE A O 1
ATOM 950 N N . GLY A 1 118 ? 3.275 17.524 5.611 1.00 42.38 118 GLY A N 1
ATOM 951 C CA . GLY A 1 118 ? 2.686 18.688 6.261 1.00 42.38 118 GLY A CA 1
ATOM 952 C C . GLY A 1 118 ? 2.421 19.769 5.233 1.00 42.38 118 GLY A C 1
ATOM 953 O O . GLY A 1 118 ? 3.339 20.502 4.877 1.00 42.38 118 GLY A O 1
ATOM 954 N N . ASP A 1 119 ? 1.181 19.894 4.768 1.00 42.62 119 ASP A N 1
ATOM 955 C CA . ASP A 1 119 ? 0.765 21.127 4.107 1.00 42.62 119 ASP A CA 1
ATOM 956 C C . ASP A 1 119 ? 0.446 22.172 5.191 1.00 42.62 119 ASP A C 1
ATOM 958 O O . ASP A 1 119 ? -0.430 21.975 6.038 1.00 42.62 119 ASP A O 1
ATOM 962 N N . TYR A 1 120 ? 1.198 23.275 5.214 1.00 44.31 120 TYR A N 1
ATOM 963 C CA . TYR A 1 120 ? 1.080 24.347 6.214 1.00 44.31 120 TYR A CA 1
ATOM 964 C C . TYR A 1 120 ? -0.024 25.361 5.856 1.00 44.31 120 TYR A C 1
ATOM 966 O O . TYR A 1 120 ? 0.110 26.561 6.109 1.00 44.31 120 TYR A O 1
ATOM 974 N N . GLY A 1 121 ? -1.128 24.886 5.278 1.00 50.38 121 GLY A N 1
ATOM 975 C CA . GLY A 1 121 ? -2.346 25.666 5.075 1.00 50.38 121 GLY A CA 1
ATOM 976 C C . GLY A 1 121 ? -3.054 26.013 6.393 1.00 50.38 121 GLY A C 1
ATOM 977 O O . GLY A 1 121 ? -2.819 25.410 7.448 1.00 50.38 121 GLY A O 1
ATOM 978 N N . THR A 1 122 ? -3.905 27.038 6.355 1.00 51.00 122 THR A N 1
ATOM 979 C CA . THR A 1 122 ? -4.518 27.640 7.548 1.00 51.00 122 THR A CA 1
ATOM 980 C C . THR A 1 122 ? -5.754 26.917 8.083 1.00 51.00 122 THR A C 1
ATOM 982 O O . THR A 1 122 ? -6.064 27.131 9.250 1.00 51.00 122 THR A O 1
ATOM 985 N N . ASP A 1 123 ? -6.422 26.049 7.307 1.00 53.41 123 ASP A N 1
ATOM 986 C CA . ASP A 1 123 ? -7.844 25.755 7.572 1.00 53.41 123 ASP A CA 1
ATOM 987 C C . ASP A 1 123 ? -8.285 24.271 7.613 1.00 53.41 123 ASP A C 1
ATOM 989 O O . ASP A 1 123 ? -9.457 24.017 7.880 1.00 53.41 123 ASP A O 1
ATOM 993 N N . GLU A 1 124 ? -7.407 23.275 7.439 1.00 43.66 124 GLU A N 1
ATOM 994 C CA . GLU A 1 124 ? -7.780 21.845 7.561 1.00 43.66 124 GLU A CA 1
ATOM 995 C C . GLU A 1 124 ? -6.795 21.052 8.443 1.00 43.66 124 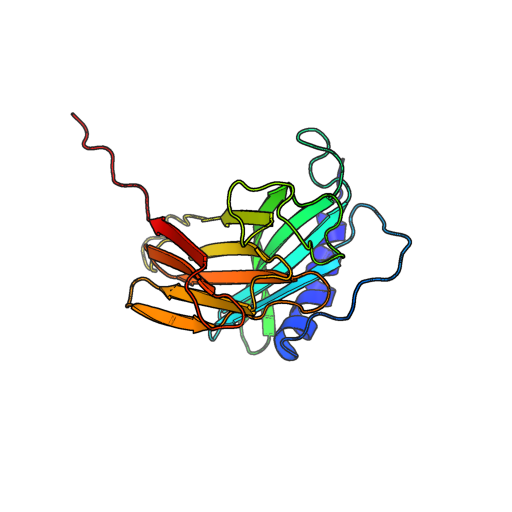GLU A C 1
ATOM 997 O O . GLU A 1 124 ? -5.631 21.453 8.563 1.00 43.66 124 GLU A O 1
ATOM 1002 N N . PRO A 1 125 ? -7.241 19.960 9.110 1.00 47.69 125 PRO A N 1
ATOM 1003 C CA . PRO A 1 125 ? -6.387 19.173 9.991 1.00 47.69 125 PRO A CA 1
ATOM 1004 C C . PRO A 1 125 ? -5.124 18.703 9.268 1.00 47.69 125 PRO A C 1
ATOM 1006 O O . PRO A 1 125 ? -5.146 18.159 8.162 1.00 47.69 125 PRO A O 1
ATOM 1009 N N . ARG A 1 126 ? -4.015 19.000 9.941 1.00 57.72 126 ARG A N 1
ATOM 1010 C CA . ARG A 1 126 ? -2.637 18.838 9.505 1.00 57.72 126 ARG A CA 1
ATOM 1011 C C . ARG A 1 126 ? -2.234 17.375 9.691 1.00 57.72 126 ARG A C 1
ATOM 1013 O O . ARG A 1 126 ? -2.503 16.800 10.738 1.00 57.72 126 ARG A O 1
ATOM 1020 N N . TYR A 1 127 ? -1.569 16.841 8.670 1.00 55.16 127 TYR A N 1
ATOM 1021 C CA . TYR A 1 127 ? -0.992 15.497 8.551 1.00 55.16 127 TYR A CA 1
ATOM 1022 C C . TYR A 1 127 ? -1.959 14.345 8.243 1.00 55.16 127 TYR A C 1
ATOM 1024 O O . TYR A 1 127 ? -2.936 14.055 8.933 1.00 55.16 127 TYR A O 1
ATOM 1032 N N . ARG A 1 128 ? -1.618 13.653 7.150 1.00 69.25 128 ARG A N 1
ATOM 1033 C CA . ARG A 1 128 ? -2.172 12.364 6.742 1.00 69.25 128 ARG A CA 1
ATOM 1034 C C . ARG A 1 128 ? -1.039 11.349 6.819 1.00 69.25 128 ARG A C 1
ATOM 1036 O O . ARG A 1 128 ? -0.205 11.306 5.915 1.00 69.25 128 ARG A O 1
ATOM 1043 N N . HIS A 1 129 ? -0.966 10.560 7.885 1.00 80.75 129 HIS A N 1
ATOM 1044 C CA . HIS A 1 129 ? -0.017 9.454 7.952 1.00 80.75 129 HIS A CA 1
ATOM 1045 C C . HIS A 1 129 ? -0.294 8.487 6.802 1.00 80.75 129 HIS A C 1
ATOM 1047 O O . HIS A 1 129 ? -1.428 8.043 6.614 1.00 80.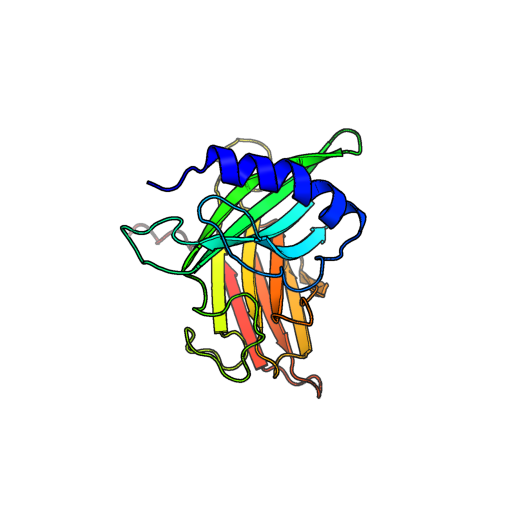75 129 HIS A O 1
ATOM 1053 N N . MET A 1 130 ? 0.737 8.155 6.035 1.00 84.94 130 MET A N 1
ATOM 1054 C CA . MET A 1 130 ? 0.696 7.060 5.087 1.00 84.94 130 MET A CA 1
ATOM 1055 C C . MET A 1 130 ? 1.523 5.910 5.630 1.00 84.94 130 MET A C 1
ATOM 1057 O O . MET A 1 130 ? 2.739 6.024 5.766 1.00 84.94 130 MET A O 1
ATOM 1061 N N . VAL A 1 131 ? 0.853 4.809 5.948 1.00 88.56 131 VAL A N 1
ATOM 1062 C CA . VAL A 1 131 ? 1.495 3.609 6.479 1.00 88.56 131 VAL A CA 1
ATOM 1063 C C . VAL A 1 131 ? 1.429 2.534 5.414 1.00 88.56 131 VAL A C 1
ATOM 1065 O O . VAL A 1 131 ? 0.343 2.125 5.016 1.00 88.56 131 VAL A O 1
ATOM 1068 N N . PHE A 1 132 ? 2.573 2.063 4.938 1.00 90.69 132 PHE A N 1
ATOM 1069 C CA . PHE A 1 132 ? 2.610 1.042 3.894 1.00 90.69 132 PHE A CA 1
ATOM 1070 C C . PHE A 1 132 ? 3.796 0.117 4.048 1.00 90.69 132 PHE A C 1
ATOM 1072 O O . PHE A 1 132 ? 4.799 0.480 4.661 1.00 90.69 132 PHE A O 1
ATOM 1079 N N . GLY A 1 133 ? 3.655 -1.098 3.528 1.00 90.69 133 GLY A N 1
ATOM 1080 C CA . GLY A 1 133 ? 4.635 -2.141 3.764 1.00 90.69 133 GLY A CA 1
ATOM 1081 C C . GLY A 1 133 ? 4.268 -3.498 3.191 1.00 90.69 133 GLY A C 1
ATOM 1082 O O . GLY A 1 133 ? 3.336 -3.638 2.398 1.00 90.69 133 GLY A O 1
ATOM 1083 N N . ILE A 1 134 ? 5.025 -4.503 3.631 1.00 91.69 134 ILE A N 1
ATOM 1084 C CA . ILE A 1 134 ? 4.828 -5.916 3.301 1.00 91.69 134 ILE A CA 1
ATOM 1085 C C . ILE A 1 134 ? 4.677 -6.712 4.602 1.00 91.69 134 ILE A C 1
ATOM 1087 O O . ILE A 1 134 ? 5.602 -6.802 5.414 1.00 91.69 134 ILE A O 1
ATOM 1091 N N . ALA A 1 135 ? 3.504 -7.304 4.803 1.00 92.56 135 ALA A N 1
ATOM 1092 C CA . ALA A 1 135 ? 3.211 -8.199 5.909 1.00 92.56 135 ALA A CA 1
ATOM 1093 C C . ALA A 1 135 ? 3.713 -9.617 5.605 1.00 92.56 135 ALA A C 1
ATOM 1095 O O . ALA A 1 135 ? 3.483 -10.165 4.521 1.00 92.56 135 ALA A O 1
ATOM 1096 N N . THR A 1 136 ? 4.362 -10.251 6.581 1.00 92.12 136 THR A N 1
ATOM 1097 C CA . THR A 1 136 ? 4.836 -11.631 6.414 1.00 92.12 136 THR A CA 1
ATOM 1098 C C . THR A 1 136 ? 3.663 -12.612 6.325 1.00 92.12 136 THR A C 1
ATOM 1100 O O . THR A 1 136 ? 2.521 -12.290 6.670 1.00 92.12 136 THR A O 1
ATOM 1103 N N . ALA A 1 137 ? 3.923 -13.841 5.876 1.00 91.81 137 ALA A N 1
ATOM 1104 C CA . ALA A 1 137 ? 2.928 -14.917 5.838 1.00 91.81 137 ALA A CA 1
ATOM 1105 C C . ALA A 1 137 ? 2.339 -15.258 7.224 1.00 91.81 137 ALA A C 1
ATOM 1107 O O . ALA A 1 137 ? 1.265 -15.843 7.302 1.00 91.81 137 ALA A O 1
ATOM 1108 N N . GLY A 1 138 ? 3.020 -14.877 8.311 1.00 91.69 138 GLY A N 1
ATOM 1109 C CA . GLY A 1 138 ? 2.545 -15.054 9.685 1.00 91.69 138 GLY A CA 1
ATOM 1110 C C . GLY A 1 138 ? 1.580 -13.972 10.186 1.00 91.69 138 GLY A C 1
ATOM 1111 O O . GLY A 1 138 ? 1.080 -14.100 11.302 1.00 91.69 138 GLY A O 1
ATOM 1112 N N . THR A 1 139 ? 1.329 -12.920 9.404 1.00 94.69 139 THR A N 1
ATOM 1113 C CA . THR A 1 139 ? 0.430 -11.814 9.764 1.00 94.69 139 THR A CA 1
ATOM 1114 C C . THR A 1 139 ? -0.907 -11.981 9.060 1.00 94.69 139 THR A C 1
ATOM 1116 O O . THR A 1 139 ? -0.998 -11.814 7.848 1.00 94.69 139 THR A O 1
ATOM 1119 N N . GLU A 1 140 ? -1.953 -12.303 9.807 1.00 94.94 140 GLU A N 1
ATOM 1120 C CA . GLU A 1 140 ? -3.284 -12.552 9.242 1.00 94.94 140 GLU A CA 1
ATOM 1121 C C . GLU A 1 140 ? -4.069 -11.257 9.044 1.00 94.94 140 GLU A C 1
ATOM 1123 O O . GLU A 1 140 ? -4.816 -11.106 8.082 1.00 94.94 140 GLU A O 1
ATOM 1128 N N . ARG A 1 141 ? -3.895 -10.304 9.963 1.00 96.06 141 ARG A N 1
ATOM 1129 C CA . ARG A 1 141 ? -4.712 -9.095 10.014 1.00 96.06 141 ARG A CA 1
ATOM 1130 C C . ARG A 1 141 ? -3.882 -7.894 10.438 1.00 96.06 141 ARG A C 1
ATOM 1132 O O . ARG A 1 141 ? -3.060 -7.983 11.352 1.00 96.06 141 ARG A O 1
ATOM 1139 N N . LEU A 1 142 ? -4.136 -6.770 9.780 1.00 96.12 142 LEU A N 1
ATOM 1140 C CA . LEU A 1 142 ? -3.597 -5.462 10.123 1.00 96.12 142 LEU A CA 1
ATOM 1141 C C . LEU A 1 142 ? -4.755 -4.522 10.449 1.00 96.12 142 LEU A C 1
ATOM 1143 O O . LEU A 1 142 ? -5.713 -4.435 9.684 1.00 96.12 142 LEU A O 1
ATOM 1147 N N . VAL A 1 143 ? -4.645 -3.823 11.573 1.00 96.00 143 VAL A N 1
ATOM 1148 C CA . VAL A 1 143 ? -5.623 -2.836 12.037 1.00 96.00 143 VAL A CA 1
ATOM 1149 C C . VAL A 1 143 ? -4.941 -1.485 12.119 1.00 96.00 143 VAL A C 1
ATOM 1151 O O . VAL A 1 143 ? -3.872 -1.374 12.722 1.00 96.00 143 VAL A O 1
ATOM 1154 N N . VAL A 1 144 ? -5.565 -0.459 11.556 1.00 93.75 144 VAL A N 1
ATOM 1155 C CA . VAL A 1 144 ? -5.160 0.926 11.765 1.00 93.75 144 VAL A CA 1
ATOM 1156 C C . VAL A 1 144 ? -6.110 1.609 12.743 1.00 93.75 144 VAL A C 1
ATOM 1158 O O . VAL A 1 144 ? -7.325 1.456 12.639 1.00 93.75 144 VAL A O 1
ATOM 1161 N N . THR A 1 145 ? -5.556 2.329 13.713 1.00 93.31 145 THR A N 1
ATOM 1162 C CA . THR A 1 145 ? -6.290 3.173 14.662 1.00 93.31 145 THR A CA 1
ATOM 1163 C C . THR A 1 145 ? -5.942 4.632 14.383 1.00 93.31 145 THR A C 1
ATOM 1165 O O . THR A 1 145 ? -4.754 4.954 14.319 1.00 93.31 145 THR A O 1
ATOM 1168 N N . ASP A 1 146 ? -6.940 5.500 14.228 1.00 90.25 146 ASP A N 1
ATOM 1169 C CA . ASP A 1 146 ? -6.738 6.950 14.079 1.00 90.25 146 ASP A CA 1
ATOM 1170 C C . ASP A 1 146 ? -6.767 7.697 15.425 1.00 90.25 146 ASP A C 1
ATOM 1172 O O . ASP A 1 146 ? -6.947 7.098 16.490 1.00 90.25 146 ASP A O 1
ATOM 1176 N N . GLU A 1 147 ? -6.565 9.016 15.391 1.00 87.56 147 GLU A N 1
ATOM 1177 C CA . GLU A 1 147 ? -6.523 9.870 16.585 1.00 87.56 147 GLU A CA 1
ATOM 1178 C C . GLU A 1 147 ? -7.829 9.887 17.393 1.00 87.56 147 GLU A C 1
ATOM 1180 O O . GLU A 1 147 ? -7.815 10.158 18.595 1.00 87.56 147 GLU A O 1
ATOM 1185 N N . THR A 1 148 ? -8.957 9.557 16.759 1.00 89.31 148 THR A N 1
ATOM 1186 C CA . THR A 1 148 ? -10.263 9.472 17.425 1.00 89.31 148 THR A CA 1
ATOM 1187 C C . THR A 1 148 ? -10.467 8.132 18.132 1.00 89.31 148 THR A C 1
ATOM 1189 O O . THR A 1 148 ? -11.448 7.948 18.855 1.00 89.31 148 THR A O 1
ATOM 1192 N N . GLY A 1 149 ? -9.542 7.187 17.938 1.00 91.56 149 GLY A N 1
ATOM 1193 C CA . GLY A 1 149 ? -9.648 5.815 18.416 1.00 91.56 149 GLY A CA 1
ATOM 1194 C C . GLY A 1 149 ? -10.479 4.912 17.505 1.00 91.56 149 GLY A C 1
ATOM 1195 O O . GLY A 1 149 ? -10.753 3.773 17.883 1.00 91.56 149 GLY A O 1
ATOM 1196 N N . ARG A 1 150 ? -10.888 5.376 16.315 1.00 93.31 150 ARG A N 1
ATOM 1197 C CA . ARG A 1 150 ? -11.579 4.525 15.343 1.00 93.31 150 ARG A CA 1
ATOM 1198 C C . ARG A 1 150 ? -10.586 3.517 14.779 1.00 93.31 150 ARG A C 1
ATOM 1200 O O . ARG A 1 150 ? -9.515 3.879 14.300 1.00 93.31 150 ARG A O 1
ATOM 1207 N N . GLU A 1 151 ? -10.975 2.248 14.822 1.00 95.62 151 GLU A N 1
ATOM 1208 C CA . GLU A 1 151 ? -10.205 1.137 14.269 1.00 95.62 151 GLU A CA 1
ATOM 1209 C C . GLU A 1 151 ? -10.776 0.678 12.927 1.00 95.62 151 GLU A C 1
ATOM 1211 O O . GLU A 1 151 ? -11.994 0.632 12.731 1.00 95.62 151 GLU A O 1
ATOM 1216 N N . ARG A 1 152 ? -9.886 0.311 12.005 1.00 94.12 152 ARG A N 1
ATOM 1217 C CA . ARG A 1 152 ? -10.229 -0.182 10.672 1.00 94.12 152 ARG A CA 1
ATOM 1218 C C . ARG A 1 152 ? -9.267 -1.275 10.229 1.00 94.12 152 ARG A C 1
ATOM 1220 O O . ARG A 1 152 ? -8.056 -1.141 10.382 1.00 94.12 152 ARG A O 1
ATOM 1227 N N . ASP A 1 153 ? -9.811 -2.318 9.614 1.00 95.62 153 ASP A N 1
ATOM 1228 C CA . ASP A 1 153 ? -9.010 -3.361 8.977 1.00 95.62 153 ASP A CA 1
ATOM 1229 C C . ASP A 1 153 ? -8.401 -2.878 7.662 1.00 95.62 153 ASP A C 1
ATOM 1231 O O . ASP A 1 153 ? -9.075 -2.251 6.837 1.00 95.62 153 ASP A O 1
ATOM 1235 N N . LEU A 1 154 ? -7.123 -3.197 7.466 1.00 94.81 154 LEU A N 1
ATOM 1236 C CA . LEU A 1 154 ? -6.432 -2.975 6.203 1.00 94.81 154 LEU A CA 1
ATOM 1237 C C . LEU A 1 154 ? -6.546 -4.205 5.310 1.00 94.81 154 LEU A C 1
ATOM 1239 O O . LEU A 1 154 ? -6.445 -5.346 5.771 1.00 94.81 154 LEU A O 1
ATOM 1243 N N . ALA A 1 155 ? -6.682 -3.965 4.009 1.00 94.75 155 ALA A N 1
ATOM 1244 C CA . ALA A 1 155 ? -6.512 -5.016 3.024 1.00 94.75 155 ALA A CA 1
ATOM 1245 C C . ALA A 1 155 ? -5.034 -5.433 2.971 1.00 94.75 155 ALA A C 1
ATOM 1247 O O . ALA A 1 155 ? -4.147 -4.600 2.780 1.00 94.75 155 ALA A O 1
ATOM 1248 N N . ILE A 1 156 ? -4.784 -6.734 3.121 1.00 95.88 156 ILE A N 1
ATOM 1249 C CA . ILE A 1 156 ? -3.484 -7.349 2.856 1.00 95.88 156 ILE A CA 1
ATOM 1250 C C . ILE A 1 156 ? -3.596 -8.063 1.515 1.00 95.88 156 ILE A C 1
ATOM 1252 O O . ILE A 1 156 ? -4.389 -8.997 1.372 1.00 95.88 156 ILE A O 1
ATOM 1256 N N . THR A 1 157 ? -2.801 -7.655 0.532 1.00 96.69 157 THR A N 1
ATOM 1257 C CA . THR A 1 157 ? -2.789 -8.307 -0.777 1.00 96.69 157 THR A CA 1
ATOM 1258 C C . THR A 1 157 ? -2.286 -9.745 -0.629 1.00 96.69 157 THR A C 1
ATOM 1260 O O . THR A 1 157 ? -1.135 -9.941 -0.239 1.00 96.69 157 THR A O 1
ATOM 1263 N N . PRO A 1 158 ? -3.089 -10.781 -0.945 1.00 93.06 158 PRO A N 1
ATOM 1264 C CA . PRO A 1 158 ? -2.776 -12.149 -0.522 1.00 93.06 158 PRO A CA 1
ATOM 1265 C C . PRO A 1 158 ? -1.447 -12.710 -1.043 1.00 93.06 158 PRO A C 1
ATOM 1267 O O . PRO A 1 158 ? -0.775 -13.455 -0.330 1.00 93.06 158 PRO A O 1
ATOM 1270 N N . TRP A 1 159 ? -1.064 -12.358 -2.275 1.00 93.44 159 TRP A N 1
ATOM 1271 C CA . TRP A 1 159 ? 0.085 -12.946 -2.970 1.00 93.44 159 TRP A CA 1
ATOM 1272 C C . TRP A 1 159 ? 1.437 -12.318 -2.599 1.00 93.44 159 TRP A C 1
ATOM 1274 O O . TRP A 1 159 ? 2.444 -13.023 -2.623 1.00 93.44 159 TRP A O 1
ATOM 1284 N N . CYS A 1 160 ? 1.473 -11.043 -2.203 1.00 93.50 160 CYS A N 1
ATOM 1285 C CA . CYS A 1 160 ? 2.704 -10.361 -1.775 1.00 93.50 160 CYS A CA 1
ATOM 1286 C C . CYS A 1 160 ? 2.694 -9.900 -0.317 1.00 93.50 160 CYS A C 1
ATOM 1288 O O . CYS A 1 160 ? 3.734 -9.517 0.194 1.00 93.50 160 CYS A O 1
ATOM 1290 N N . GLY A 1 161 ? 1.554 -9.929 0.373 1.00 94.44 161 GLY A N 1
ATOM 1291 C CA . GLY A 1 161 ? 1.420 -9.401 1.732 1.00 94.44 161 GLY A CA 1
ATOM 1292 C C . GLY A 1 161 ? 1.398 -7.873 1.811 1.00 94.44 161 GLY A C 1
ATOM 1293 O O . GLY A 1 161 ? 1.462 -7.328 2.910 1.00 94.44 161 GLY A O 1
ATOM 1294 N N . ALA A 1 162 ? 1.334 -7.167 0.683 1.00 95.12 162 ALA A N 1
ATOM 1295 C CA . ALA A 1 162 ? 1.381 -5.715 0.674 1.00 95.12 162 ALA A CA 1
ATOM 1296 C C . ALA A 1 162 ? 0.153 -5.078 1.325 1.00 95.12 162 ALA A C 1
ATOM 1298 O O . ALA A 1 162 ? -0.966 -5.572 1.188 1.00 95.12 162 ALA A O 1
ATOM 1299 N N . TYR A 1 163 ? 0.374 -3.954 1.996 1.00 95.00 163 TYR A N 1
ATOM 1300 C CA . TYR A 1 163 ? -0.671 -3.126 2.583 1.00 95.00 163 TYR A CA 1
ATOM 1301 C C . TYR A 1 163 ? -0.315 -1.647 2.434 1.00 95.00 163 TYR A C 1
ATOM 1303 O O . TYR A 1 163 ? 0.855 -1.272 2.323 1.00 95.00 163 TYR A O 1
ATOM 1311 N N . VAL A 1 164 ? -1.340 -0.806 2.460 1.00 94.25 164 VAL A N 1
ATOM 1312 C CA . VAL A 1 164 ? -1.230 0.651 2.510 1.00 94.25 164 VAL A CA 1
ATOM 1313 C C . VAL A 1 164 ? -2.387 1.184 3.343 1.00 94.25 164 VAL A C 1
ATOM 1315 O O . VAL A 1 164 ? -3.425 0.536 3.450 1.00 94.25 164 VAL A O 1
ATOM 1318 N N . ALA A 1 165 ? -2.198 2.332 3.973 1.00 91.88 165 ALA A N 1
ATOM 1319 C CA . ALA A 1 165 ? -3.235 3.059 4.670 1.00 91.88 165 ALA A CA 1
ATOM 1320 C C . ALA A 1 165 ? -2.962 4.552 4.574 1.00 91.88 165 ALA A C 1
ATOM 1322 O O . ALA A 1 165 ? -1.826 4.979 4.780 1.00 91.88 165 ALA A O 1
ATOM 1323 N N . THR A 1 166 ? -4.008 5.334 4.326 1.00 87.69 166 THR A N 1
ATOM 1324 C CA . THR A 1 166 ? -4.016 6.762 4.660 1.00 87.69 166 THR A CA 1
ATOM 1325 C C . THR A 1 166 ? -4.783 6.950 5.965 1.00 87.69 166 THR A C 1
ATOM 1327 O O . THR A 1 166 ? -5.863 6.383 6.139 1.00 87.69 166 THR A O 1
ATOM 1330 N N . VAL A 1 167 ? -4.224 7.722 6.893 1.00 86.94 167 VAL A N 1
ATOM 1331 C CA . VAL A 1 167 ? -4.822 7.996 8.205 1.00 86.94 167 VAL A CA 1
ATOM 1332 C C . VAL A 1 167 ? -4.726 9.485 8.477 1.00 86.94 167 VAL A C 1
ATOM 1334 O O . VAL A 1 167 ? -3.631 10.037 8.481 1.00 86.94 167 VAL A O 1
ATOM 1337 N N . GLU A 1 168 ? -5.862 10.140 8.679 1.00 80.56 168 GLU A N 1
ATOM 1338 C CA . GLU A 1 168 ? -5.892 11.560 9.028 1.00 80.56 168 GLU A CA 1
ATOM 1339 C C . GLU A 1 168 ? -5.646 11.752 10.530 1.00 80.56 168 GLU A C 1
ATOM 1341 O O . GLU A 1 168 ? -6.075 10.930 11.346 1.00 80.56 168 GLU A O 1
ATOM 1346 N N . GLY A 1 169 ? -4.957 12.840 10.877 1.00 78.06 169 GLY A N 1
ATOM 1347 C CA . GLY A 1 169 ? -4.758 13.267 12.258 1.00 78.06 169 GLY A CA 1
ATOM 1348 C C . GLY A 1 169 ? -3.315 13.176 12.748 1.00 78.06 169 GLY A C 1
ATOM 1349 O O . GLY A 1 169 ? -2.437 12.606 12.097 1.00 78.06 169 GLY A O 1
ATOM 1350 N N . ALA A 1 170 ? -3.096 13.699 13.955 1.00 78.38 170 ALA A N 1
ATOM 1351 C CA . ALA A 1 170 ? -1.779 13.797 14.598 1.00 78.38 170 ALA A CA 1
ATOM 1352 C C . ALA A 1 170 ? -1.295 12.471 15.216 1.00 78.38 170 ALA A C 1
ATOM 1354 O O . ALA A 1 170 ? -0.186 12.368 15.747 1.00 78.38 170 ALA A O 1
ATOM 1355 N N . PHE A 1 171 ? -2.144 11.444 15.182 1.00 86.06 171 PHE A N 1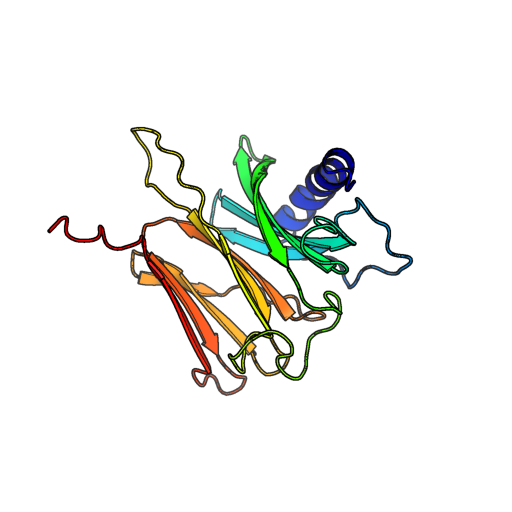
ATOM 1356 C CA . PHE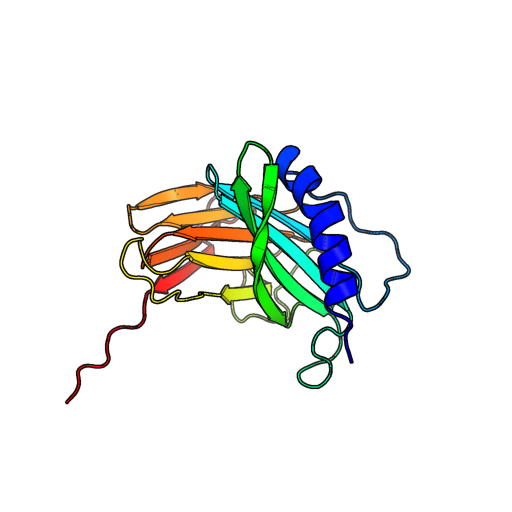 A 1 171 ? -1.880 10.116 15.713 1.00 86.06 171 PHE A CA 1
ATOM 1357 C C . PHE A 1 171 ? -2.350 9.060 14.721 1.00 86.06 171 PHE A C 1
ATOM 1359 O O . PHE A 1 171 ? -3.465 9.118 14.202 1.00 86.06 171 PHE A O 1
ATOM 1366 N N . SER A 1 172 ? -1.537 8.030 14.525 1.00 87.50 172 SER A N 1
ATOM 1367 C CA . SER A 1 172 ? -2.024 6.762 13.998 1.00 87.50 172 SER A CA 1
ATOM 1368 C C . SER A 1 172 ? -1.301 5.587 14.640 1.00 87.50 172 SER A C 1
ATOM 1370 O O . SER A 1 172 ? -0.169 5.701 15.113 1.00 87.50 172 SER A O 1
ATOM 1372 N N . ARG A 1 173 ? -1.956 4.428 14.671 1.00 91.19 173 ARG A N 1
ATOM 1373 C CA . ARG A 1 173 ? -1.346 3.179 15.125 1.00 91.19 173 ARG A CA 1
ATOM 1374 C C . ARG A 1 173 ? -1.651 2.053 14.157 1.00 91.19 173 ARG A C 1
ATOM 1376 O O . ARG A 1 173 ? -2.816 1.755 13.930 1.00 91.19 173 ARG A O 1
ATOM 1383 N N . LEU A 1 174 ? -0.619 1.377 13.663 1.00 92.81 174 LEU A N 1
ATOM 1384 C CA . LEU A 1 174 ? -0.745 0.123 12.922 1.00 92.81 174 LEU A CA 1
ATOM 1385 C C . LEU A 1 174 ? -0.521 -1.050 13.874 1.00 92.81 174 LEU A C 1
ATOM 1387 O O . LEU A 1 174 ? 0.513 -1.113 14.531 1.00 92.81 174 LEU A O 1
ATOM 1391 N N . THR A 1 175 ? -1.444 -2.002 13.913 1.00 94.81 175 THR A N 1
ATOM 1392 C CA . THR A 1 175 ? -1.394 -3.175 14.792 1.00 94.81 175 THR A CA 1
ATOM 1393 C C . THR A 1 175 ? -1.473 -4.454 13.969 1.00 94.81 175 THR A C 1
ATOM 1395 O O . THR A 1 175 ? -2.361 -4.596 13.132 1.00 94.81 175 THR A O 1
ATOM 1398 N N . GLY A 1 176 ? -0.549 -5.388 14.201 1.00 95.12 176 GLY A N 1
ATOM 1399 C CA . GLY A 1 176 ? -0.513 -6.683 13.523 1.00 95.12 176 GLY A CA 1
ATOM 1400 C C . GLY A 1 176 ? -1.021 -7.825 14.389 1.00 95.12 176 GLY A C 1
ATOM 1401 O O . GLY A 1 176 ? -0.665 -7.930 15.564 1.00 95.12 176 GLY A O 1
ATOM 1402 N N . HIS A 1 177 ? -1.807 -8.715 13.788 1.00 96.25 177 HIS A N 1
ATOM 1403 C CA . HIS A 1 177 ? -2.381 -9.891 14.434 1.00 96.25 177 HIS A CA 1
ATOM 1404 C C . HIS A 1 177 ? -2.028 -11.172 13.674 1.00 96.25 177 HIS A C 1
ATOM 1406 O O . HIS A 1 177 ? -2.013 -11.201 12.441 1.00 96.25 177 HIS A O 1
ATOM 1412 N N . GLY A 1 178 ? -1.745 -12.236 14.424 1.00 95.38 178 GLY A N 1
ATOM 1413 C CA . GLY A 1 178 ? -1.488 -13.568 13.882 1.00 95.38 178 GLY A CA 1
ATOM 1414 C C . GLY A 1 178 ? -2.774 -14.347 13.575 1.00 95.38 178 GLY A C 1
ATOM 1415 O O . GLY A 1 178 ? -3.866 -13.872 13.892 1.00 95.38 178 GLY A O 1
ATOM 1416 N N . PRO A 1 179 ? -2.659 -15.565 13.014 1.00 93.38 179 PRO A N 1
ATOM 1417 C CA . PRO A 1 179 ? -3.810 -16.393 12.631 1.00 93.38 179 PRO A CA 1
ATOM 1418 C C . PRO A 1 179 ? -4.725 -16.801 13.795 1.00 93.38 179 PRO A C 1
ATOM 1420 O O . PRO A 1 179 ? -5.908 -17.051 13.603 1.00 93.38 179 PRO A O 1
ATOM 1423 N N . ASP A 1 180 ? -4.191 -16.861 15.014 1.00 94.25 180 ASP A N 1
ATOM 1424 C CA . ASP A 1 180 ? -4.930 -17.139 16.251 1.00 94.25 180 ASP A CA 1
ATOM 1425 C C . ASP A 1 180 ? -5.493 -15.866 16.913 1.00 94.25 180 ASP A C 1
ATOM 1427 O O . ASP A 1 180 ? -5.995 -15.908 18.036 1.00 94.25 180 ASP A O 1
ATOM 1431 N N . GLY A 1 181 ? -5.389 -14.717 16.238 1.00 92.75 181 GLY A N 1
ATOM 1432 C CA . GLY A 1 181 ? -5.802 -13.411 16.743 1.00 92.75 181 GLY A CA 1
ATOM 1433 C C . GLY A 1 181 ? -4.817 -12.774 17.725 1.00 92.75 181 GLY A C 1
ATOM 1434 O O . GLY A 1 181 ? -5.050 -11.641 18.160 1.00 92.75 181 GLY A O 1
ATOM 1435 N N . ARG A 1 182 ? -3.706 -13.445 18.069 1.00 95.31 182 ARG A N 1
ATOM 1436 C CA . ARG A 1 182 ? -2.721 -12.888 19.003 1.00 95.31 182 ARG A CA 1
ATOM 1437 C C . ARG A 1 182 ? -2.108 -11.609 18.444 1.00 95.31 182 ARG A C 1
ATOM 1439 O O . ARG A 1 182 ? -1.809 -11.520 17.252 1.00 95.31 182 ARG A O 1
ATOM 1446 N N . LEU A 1 183 ? -1.856 -10.651 19.327 1.00 95.50 183 LEU A N 1
ATOM 1447 C CA . LEU A 1 183 ? -1.107 -9.449 18.988 1.00 95.50 183 LEU A CA 1
ATOM 1448 C C . LEU A 1 183 ? 0.342 -9.821 18.638 1.00 95.50 183 LEU A C 1
ATOM 1450 O O . LEU A 1 183 ? 1.040 -10.435 19.444 1.00 95.50 183 LEU A O 1
ATOM 1454 N N . LEU A 1 184 ? 0.791 -9.434 17.445 1.00 93.06 184 LEU A N 1
ATOM 1455 C CA . LEU A 1 184 ? 2.181 -9.582 17.001 1.00 93.06 184 LEU A CA 1
ATOM 1456 C C . LEU A 1 184 ? 3.011 -8.336 17.326 1.00 93.06 184 LEU A C 1
ATOM 1458 O O . LEU A 1 184 ? 4.201 -8.442 17.620 1.00 93.06 184 LEU A O 1
ATOM 1462 N N . GLY A 1 185 ? 2.383 -7.161 17.297 1.00 91.12 185 GLY A N 1
ATOM 1463 C CA . GLY A 1 185 ? 2.997 -5.891 17.669 1.00 91.12 185 GLY A CA 1
ATOM 1464 C C . GLY A 1 185 ? 2.219 -4.693 17.137 1.00 91.12 185 GLY A C 1
ATOM 1465 O O . GLY A 1 185 ? 1.191 -4.848 16.479 1.00 91.12 185 GLY A O 1
ATOM 1466 N N . SER A 1 186 ? 2.727 -3.496 17.425 1.00 91.12 186 SER A N 1
ATOM 1467 C CA . SER A 1 186 ? 2.148 -2.245 16.942 1.00 91.12 186 SER A CA 1
ATOM 1468 C C . SER A 1 186 ? 3.212 -1.189 16.653 1.00 91.12 186 SER A C 1
ATOM 1470 O O . SER A 1 186 ? 4.210 -1.113 17.371 1.00 91.12 186 SER A O 1
ATOM 1472 N N . PHE A 1 187 ? 2.944 -0.336 15.671 1.00 86.19 187 PHE A N 1
ATOM 1473 C CA . PHE A 1 187 ? 3.655 0.913 15.412 1.00 86.19 187 PHE A CA 1
ATOM 1474 C C . PHE A 1 187 ? 2.752 2.081 15.722 1.00 86.19 187 PHE A C 1
ATOM 1476 O O . PHE A 1 187 ? 1.565 2.024 15.421 1.00 86.19 187 PHE A O 1
ATOM 1483 N N . VAL A 1 188 ? 3.323 3.133 16.292 1.00 86.62 188 VAL A N 1
ATOM 1484 C CA . VAL A 1 188 ? 2.615 4.382 16.535 1.00 86.62 188 VAL A CA 1
ATOM 1485 C C . VAL A 1 188 ? 3.336 5.478 15.770 1.00 86.62 188 VAL A C 1
ATOM 1487 O O . VAL A 1 188 ? 4.547 5.643 15.922 1.00 86.62 188 VAL A O 1
ATOM 1490 N N . CYS A 1 189 ? 2.584 6.212 14.965 1.00 80.31 189 CYS A N 1
ATOM 1491 C CA . CYS A 1 189 ? 3.000 7.473 14.386 1.00 80.31 189 CYS A CA 1
ATOM 1492 C C . CYS A 1 189 ? 2.370 8.580 15.225 1.00 80.31 189 CYS A C 1
ATOM 1494 O O . CYS A 1 189 ? 1.158 8.595 15.446 1.00 80.31 189 CYS A O 1
ATOM 1496 N N . LEU A 1 190 ? 3.219 9.460 15.735 1.00 77.94 190 LEU A N 1
ATOM 1497 C CA . LEU A 1 190 ? 2.830 10.658 16.456 1.00 77.94 190 LEU A CA 1
ATOM 1498 C C . LEU A 1 190 ? 3.443 11.833 15.718 1.00 77.94 190 LEU A C 1
ATOM 1500 O O . LEU A 1 190 ? 4.607 11.747 15.310 1.00 77.94 190 LEU A O 1
ATOM 1504 N N . ASP A 1 191 ? 2.719 12.940 15.661 1.00 71.38 191 ASP A N 1
ATOM 1505 C CA . ASP A 1 191 ? 3.348 14.227 15.414 1.00 71.38 191 ASP A CA 1
ATOM 1506 C C . ASP A 1 191 ? 4.458 14.420 16.450 1.00 71.38 191 ASP A C 1
ATOM 1508 O O . ASP A 1 191 ? 4.250 14.244 17.657 1.00 71.38 191 ASP A O 1
ATOM 1512 N N . GLY A 1 192 ? 5.666 14.723 15.967 1.00 56.28 192 GLY A N 1
ATOM 1513 C CA . GLY A 1 192 ? 6.823 14.937 16.823 1.00 56.28 192 GLY A CA 1
ATOM 1514 C C . GLY A 1 192 ? 6.453 15.890 17.953 1.00 56.28 192 GLY A C 1
ATOM 1515 O O . GLY A 1 192 ? 5.938 16.982 17.706 1.00 56.28 192 GLY A O 1
ATOM 151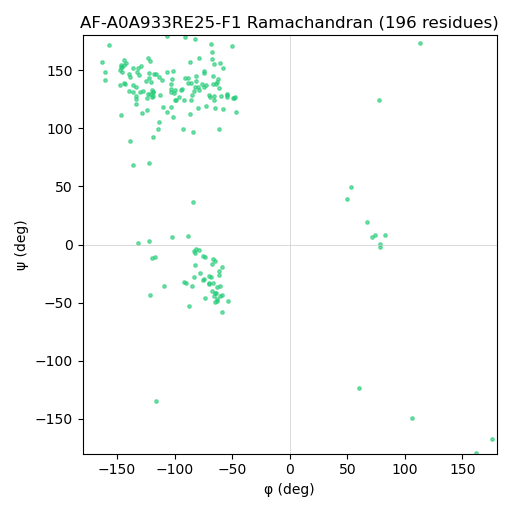6 N N . ALA A 1 193 ? 6.701 15.479 19.199 1.00 41.75 193 ALA A N 1
ATOM 1517 C CA . ALA A 1 193 ? 6.665 16.410 20.312 1.00 41.75 193 ALA A CA 1
ATOM 1518 C C . ALA A 1 193 ? 7.484 17.635 19.893 1.00 41.75 193 ALA A C 1
ATOM 1520 O O . ALA A 1 193 ? 8.631 17.482 19.465 1.00 41.75 193 ALA A O 1
ATOM 1521 N N . HIS A 1 194 ? 6.908 18.838 19.990 1.00 39.94 194 HIS A N 1
ATOM 1522 C CA . HIS A 1 194 ? 7.735 20.032 20.063 1.00 39.94 194 HIS A CA 1
ATOM 1523 C C . HIS A 1 194 ? 8.822 19.720 21.092 1.00 39.94 194 HIS A C 1
ATOM 1525 O O . HIS A 1 194 ? 8.497 19.497 22.262 1.00 39.94 194 HIS A O 1
ATOM 1531 N N . GLU A 1 195 ? 10.088 19.647 20.673 1.00 35.28 195 GLU A N 1
ATOM 1532 C CA . GLU A 1 195 ? 11.176 19.697 21.640 1.00 35.28 195 GLU A CA 1
ATOM 1533 C C . GLU A 1 195 ? 10.873 20.904 22.538 1.00 35.28 195 GLU A C 1
ATOM 1535 O O . GLU A 1 195 ? 10.609 21.997 22.009 1.00 35.28 195 GLU A O 1
ATOM 1540 N N . PRO A 1 196 ? 10.819 20.742 23.873 1.00 38.72 196 PRO A N 1
ATOM 1541 C CA . PRO A 1 196 ? 10.730 21.900 24.730 1.00 38.72 196 PRO A CA 1
ATOM 1542 C C . PRO A 1 196 ? 11.953 22.742 24.396 1.00 38.72 196 PRO A C 1
ATOM 1544 O O . PRO A 1 196 ? 13.085 22.284 24.554 1.00 38.72 196 PRO A O 1
ATOM 1547 N N . ARG A 1 197 ? 11.727 23.953 23.883 1.00 40.66 197 ARG A N 1
ATOM 1548 C CA . ARG A 1 197 ? 12.786 24.951 23.782 1.00 40.66 197 ARG A CA 1
ATOM 1549 C C . ARG A 1 197 ? 13.240 25.224 25.214 1.00 40.66 197 ARG A C 1
ATOM 1551 O O . ARG A 1 197 ? 12.522 25.890 25.959 1.00 40.66 197 ARG A O 1
ATOM 1558 N N . GLY A 1 198 ? 14.347 24.595 25.601 1.00 44.19 198 GLY A N 1
ATOM 1559 C CA . GLY A 1 198 ? 15.116 24.968 26.783 1.00 44.19 198 GLY A CA 1
ATOM 1560 C C . GLY A 1 198 ? 15.713 26.357 26.630 1.00 44.19 198 GLY A C 1
ATOM 1561 O O . GLY A 1 198 ? 15.851 26.823 25.474 1.00 44.19 198 GLY A O 1
#